Protein AF-A0AAV9U6E8-F1 (afdb_monomer)

Solvent-accessible surface area (backbone atoms only — not comparable to full-atom values): 11320 Å² total; per-residue (Å²): 62,36,38,42,48,58,89,91,74,56,57,72,58,52,42,50,48,50,17,61,62,69,71,25,53,65,44,59,42,62,71,67,46,48,41,92,88,73,45,78,61,54,59,66,57,42,39,50,55,51,49,53,57,50,51,57,34,57,77,68,73,45,64,45,31,38,37,48,84,45,63,81,59,46,72,55,79,54,66,87,74,48,71,37,33,42,32,54,52,58,52,64,82,70,50,50,60,53,50,52,50,51,52,49,38,34,67,72,66,76,41,83,60,96,43,96,89,49,80,78,46,75,69,42,48,73,38,101,45,97,66,3,62,60,56,43,49,58,54,47,50,54,51,48,49,56,50,52,53,50,49,34,73,75,50,28,36,45,93,77,75,30,34,31,41,79,38,42,56,93,46,62,58,48,51,52,50,52,46,50,52,26,56,72,60,69,46,80,79,74,94,74,80,95,75,131

Sequence (196 aa):
MDVDICEGTGKSTLSRHLSQVLKIPYIPLDEIFWSPNWSSPSNEEFQSRITHVLEEHRSKNTGWVIDGNYSRRMGGLVAGERTDCIWLDPPLLLYLPRLILRTFYRLIGTEPNCAPGCEENWRDVLSPNDKSIIWWCVTHHGYCREWGESVIVEQGRVEDGGIVRRIGGWGGELRWWVGEVERLAGEKYDAGDDSI

InterPro domains:
  IPR027417 P-loop containing nucleoside triphosphate hydrolase [G3DSA:3.40.50.300] (6-107)
  IPR027417 P-loop containing nucleoside triphosphate hydrolase [SSF52540] (8-102)
  IPR052922 Cytidylate Kinase Type 2 [PTHR37816] (7-124)

Secondary structure (DSSP, 8-state):
-EEEE-TTSSHHHHHHHHHHHHT--EEEHHHHHPBTTTBPPPHHHHHHHHHHHHHHHHHTT---EEESS-TTTTTTTTTTT-S-EEEEE--HHHHHHHHHHHHHHHHTTSS--SSTT----HHHHHSSSTT-HHHHHHHHHHHHHHHHHHHHHHH-BGGGTSSEEEEETTSHHHHHHHHHHHHHHT----------

Mean predicted aligned error: 10.79 Å

Structure (mmCIF, N/CA/C/O backbone):
data_AF-A0AAV9U6E8-F1
#
_entry.id   AF-A0AAV9U6E8-F1
#
loop_
_atom_site.group_PDB
_atom_site.id
_atom_site.type_symbol
_atom_site.label_atom_id
_atom_site.label_alt_id
_atom_site.label_comp_id
_atom_site.label_asym_id
_atom_site.label_entity_id
_atom_site.label_seq_id
_atom_site.pdbx_PDB_ins_code
_atom_site.Cartn_x
_atom_site.Cartn_y
_atom_site.Cartn_z
_atom_site.occupancy
_atom_site.B_iso_or_equiv
_atom_site.auth_seq_id
_atom_site.auth_comp_id
_atom_site.auth_asym_id
_atom_site.auth_atom_id
_atom_site.pdbx_PDB_model_num
ATOM 1 N N . MET A 1 1 ? -7.670 2.988 7.459 1.00 52.44 1 MET A N 1
ATOM 2 C CA . MET A 1 1 ? -7.022 1.753 6.982 1.00 52.44 1 MET A CA 1
ATOM 3 C C . MET A 1 1 ? -5.896 2.131 6.045 1.00 52.44 1 MET A C 1
ATOM 5 O O . MET A 1 1 ? -6.044 3.062 5.260 1.00 52.44 1 MET A O 1
ATOM 9 N N . ASP A 1 2 ? -4.780 1.436 6.173 1.00 50.62 2 ASP A N 1
ATOM 10 C CA . ASP A 1 2 ? -3.610 1.573 5.315 1.00 50.62 2 ASP A CA 1
ATOM 11 C C . ASP A 1 2 ? -3.467 0.291 4.490 1.00 50.62 2 ASP A C 1
ATOM 13 O O . ASP A 1 2 ? -3.664 -0.809 5.012 1.00 50.62 2 ASP A O 1
ATOM 17 N N . VAL A 1 3 ? -3.205 0.411 3.196 1.00 53.12 3 VAL A N 1
ATOM 18 C CA . VAL A 1 3 ? -3.116 -0.727 2.281 1.00 53.12 3 VAL A CA 1
ATOM 19 C C . VAL A 1 3 ? -1.764 -0.659 1.578 1.00 53.12 3 VAL A C 1
ATOM 21 O O . VAL A 1 3 ? -1.567 0.074 0.610 1.00 53.12 3 VAL A O 1
ATOM 24 N N . ASP A 1 4 ? -0.823 -1.457 2.077 1.00 54.44 4 ASP A N 1
ATOM 25 C CA . ASP A 1 4 ? 0.561 -1.511 1.609 1.00 54.44 4 ASP A CA 1
ATOM 26 C C . ASP A 1 4 ? 0.762 -2.788 0.788 1.00 54.44 4 ASP A C 1
ATOM 28 O O . ASP A 1 4 ? 0.611 -3.902 1.282 1.00 54.44 4 ASP A O 1
ATOM 32 N N . ILE A 1 5 ? 1.073 -2.681 -0.505 1.00 50.38 5 ILE A N 1
ATOM 33 C CA . ILE A 1 5 ? 1.124 -3.861 -1.384 1.00 50.38 5 ILE A CA 1
ATOM 34 C C . ILE A 1 5 ? 2.366 -3.794 -2.307 1.00 50.38 5 ILE A C 1
ATOM 36 O O . ILE A 1 5 ? 2.808 -2.709 -2.677 1.00 50.38 5 ILE A O 1
ATOM 40 N N . CYS A 1 6 ? 2.829 -4.932 -2.841 1.00 45.91 6 CYS A N 1
ATOM 41 C CA . CYS A 1 6 ? 3.812 -5.031 -3.944 1.00 45.91 6 CYS A CA 1
ATOM 42 C C . CYS A 1 6 ? 3.227 -4.571 -5.300 1.00 45.91 6 CYS A C 1
ATOM 44 O O . CYS A 1 6 ? 2.107 -4.962 -5.638 1.00 45.91 6 CYS A O 1
ATOM 46 N N . GLU A 1 7 ? 3.892 -3.693 -6.055 1.00 45.28 7 GLU A N 1
ATOM 47 C CA . GLU A 1 7 ? 3.392 -3.096 -7.317 1.00 45.28 7 GLU A CA 1
ATOM 48 C C . GLU A 1 7 ? 2.795 -4.122 -8.315 1.00 45.28 7 GLU A C 1
ATOM 50 O O . GLU A 1 7 ? 3.303 -5.230 -8.466 1.00 45.28 7 GLU A O 1
ATOM 55 N N . GLY A 1 8 ? 1.689 -3.769 -8.993 1.00 43.81 8 GLY A N 1
ATOM 56 C CA . GLY A 1 8 ? 1.115 -4.576 -10.091 1.00 43.81 8 GLY A CA 1
ATOM 57 C C . GLY A 1 8 ? 0.112 -5.687 -9.727 1.00 43.81 8 GLY A C 1
ATOM 58 O O . GLY A 1 8 ? -0.239 -6.491 -10.586 1.00 43.81 8 GLY A O 1
ATOM 59 N N . THR A 1 9 ? -0.386 -5.743 -8.491 1.00 55.44 9 THR A N 1
ATOM 60 C CA . THR A 1 9 ? -1.214 -6.859 -7.970 1.00 55.44 9 THR A CA 1
ATOM 61 C C . THR A 1 9 ? -2.698 -6.525 -7.741 1.00 55.44 9 THR A C 1
ATOM 63 O O . THR A 1 9 ? -3.418 -7.325 -7.153 1.00 55.44 9 THR A O 1
ATOM 66 N N . GLY A 1 10 ? -3.184 -5.371 -8.223 1.00 60.28 10 GLY A N 1
ATOM 67 C CA . GLY A 1 10 ? -4.593 -4.960 -8.074 1.00 60.28 10 GLY A CA 1
ATOM 68 C C . GLY A 1 10 ? -4.906 -4.162 -6.802 1.00 60.28 10 GLY A C 1
ATOM 69 O O . GLY A 1 10 ? -6.058 -4.108 -6.380 1.00 60.28 10 GLY A O 1
ATOM 70 N N . LYS A 1 11 ? -3.897 -3.530 -6.185 1.00 72.38 11 LYS A N 1
ATOM 71 C CA . LYS A 1 11 ? -4.074 -2.758 -4.944 1.00 72.38 11 LYS A CA 1
ATOM 72 C C . LYS A 1 11 ? -5.053 -1.592 -5.056 1.00 72.38 11 LYS A C 1
ATOM 74 O O . LYS A 1 11 ? -5.953 -1.488 -4.232 1.00 72.38 11 LYS A O 1
ATOM 79 N N . SER A 1 12 ? -4.983 -0.831 -6.143 1.00 72.69 12 SER A N 1
ATOM 80 C CA . SER A 1 12 ? -5.929 0.258 -6.399 1.00 72.69 12 SER A CA 1
ATOM 81 C C . SER A 1 12 ? -7.363 -0.233 -6.597 1.00 72.69 12 SER A C 1
ATOM 83 O O . SER A 1 12 ? -8.309 0.473 -6.253 1.00 72.69 12 SER A O 1
ATOM 85 N N . THR A 1 13 ? -7.547 -1.460 -7.096 1.00 80.12 13 THR A N 1
ATOM 86 C CA . THR A 1 13 ? -8.865 -2.103 -7.174 1.00 80.12 13 THR A CA 1
ATOM 87 C C . THR A 1 13 ? -9.394 -2.423 -5.780 1.00 80.12 13 THR A C 1
ATOM 89 O O . THR A 1 13 ? -10.515 -2.034 -5.463 1.00 80.12 13 THR A O 1
ATOM 92 N N . LEU A 1 14 ? -8.584 -3.065 -4.927 1.00 81.00 14 LEU A N 1
ATOM 93 C CA . LEU A 1 14 ? -8.981 -3.391 -3.554 1.00 81.00 14 LEU A CA 1
ATOM 94 C C . LEU A 1 14 ? -9.281 -2.131 -2.735 1.00 81.00 14 LEU A C 1
ATOM 96 O O . LEU A 1 14 ? -10.307 -2.060 -2.068 1.00 81.00 14 LEU A O 1
ATOM 100 N N . SER A 1 15 ? -8.413 -1.127 -2.802 1.00 80.94 15 SER A N 1
ATOM 101 C CA . SER A 1 15 ? -8.555 0.100 -2.021 1.00 80.94 15 SER A CA 1
ATOM 102 C C . SER A 1 15 ? -9.772 0.924 -2.444 1.00 80.94 15 SER A C 1
ATOM 104 O O . SER A 1 15 ? -10.483 1.455 -1.590 1.00 80.94 15 SER A O 1
ATOM 106 N N . ARG A 1 16 ? -10.079 0.969 -3.750 1.00 82.81 16 ARG A N 1
ATOM 107 C CA . ARG A 1 16 ? -11.314 1.583 -4.260 1.00 82.81 16 ARG A CA 1
ATOM 108 C C . ARG A 1 16 ? -12.555 0.818 -3.799 1.00 82.81 16 ARG A C 1
ATOM 110 O O . ARG A 1 16 ? -13.524 1.446 -3.386 1.00 82.81 16 ARG A O 1
ATOM 117 N N . HIS A 1 17 ? -12.507 -0.512 -3.829 1.00 84.81 17 HIS A N 1
ATOM 118 C CA . HIS A 1 17 ? -13.596 -1.361 -3.340 1.00 84.81 17 HIS A CA 1
ATOM 119 C C . HIS A 1 17 ? -13.855 -1.141 -1.844 1.00 84.81 17 HIS A C 1
ATOM 121 O O . HIS A 1 17 ? -14.975 -0.847 -1.442 1.00 84.81 17 HIS A O 1
ATOM 127 N N . LEU A 1 18 ? -12.805 -1.171 -1.018 1.00 83.38 18 LEU A N 1
ATOM 128 C CA . LEU A 1 18 ? -12.905 -0.907 0.422 1.00 83.38 18 LEU A CA 1
ATOM 129 C C . LEU A 1 18 ? -13.443 0.494 0.715 1.00 83.38 18 LEU A C 1
ATOM 131 O O . LEU A 1 18 ? -14.271 0.656 1.606 1.00 83.38 18 LEU A O 1
ATOM 135 N N . SER A 1 19 ? -13.010 1.500 -0.045 1.00 85.38 19 SER A N 1
ATOM 136 C CA . SER A 1 19 ? -13.532 2.864 0.054 1.00 85.38 19 SER A CA 1
ATOM 137 C C . SER A 1 19 ? -15.043 2.925 -0.197 1.00 85.38 19 SER A C 1
ATOM 139 O O . SER A 1 19 ? -15.751 3.612 0.540 1.00 85.38 19 SER A O 1
ATOM 141 N N . GLN A 1 20 ? -15.550 2.175 -1.179 1.00 86.44 20 GLN A N 1
ATOM 142 C CA . GLN A 1 20 ? -16.980 2.101 -1.485 1.00 86.44 20 GLN A CA 1
ATOM 143 C C . GLN A 1 20 ? -17.764 1.376 -0.386 1.00 86.44 20 GLN A C 1
ATOM 145 O O . GLN A 1 20 ? -18.730 1.934 0.133 1.00 86.44 20 GLN A O 1
ATOM 150 N N . VAL A 1 21 ? -17.306 0.187 0.015 1.00 84.75 21 VAL A N 1
ATOM 151 C CA . VAL A 1 21 ? -17.958 -0.648 1.039 1.00 84.75 21 VAL A CA 1
ATOM 152 C C . VAL A 1 21 ? -18.005 0.065 2.393 1.00 84.75 21 VAL A C 1
ATOM 154 O O . VAL A 1 21 ? -19.042 0.108 3.051 1.00 84.75 21 VAL A O 1
ATOM 157 N N . LEU A 1 22 ? -16.888 0.669 2.807 1.00 82.56 22 LEU A N 1
ATOM 158 C CA . LEU A 1 22 ? -16.767 1.359 4.095 1.00 82.56 22 LEU A CA 1
ATOM 159 C C . LEU A 1 22 ? -17.232 2.822 4.042 1.00 82.56 22 LEU A C 1
ATOM 161 O O . LEU A 1 22 ? -17.309 3.472 5.083 1.00 82.56 22 LEU A O 1
ATOM 165 N N . LYS A 1 23 ? -17.550 3.348 2.850 1.00 84.19 23 LYS A N 1
ATOM 166 C CA . LYS A 1 23 ? -17.987 4.738 2.610 1.00 84.19 23 LYS A CA 1
ATOM 167 C C . LYS A 1 23 ? -16.999 5.771 3.155 1.00 84.19 23 LYS A C 1
ATOM 169 O O . LYS A 1 23 ? -17.386 6.809 3.691 1.00 84.19 23 LYS A O 1
ATOM 174 N N . ILE A 1 24 ? -15.711 5.480 2.995 1.00 85.88 24 ILE A N 1
ATOM 175 C CA . ILE A 1 24 ? -14.597 6.336 3.411 1.00 85.88 24 ILE A CA 1
ATOM 176 C C . ILE A 1 24 ? -13.765 6.760 2.195 1.00 85.88 24 ILE A C 1
ATOM 178 O O . ILE A 1 24 ? -13.689 6.010 1.226 1.00 85.88 24 ILE A O 1
ATOM 182 N N . PRO A 1 25 ? -13.134 7.944 2.206 1.00 84.62 25 PRO A N 1
ATOM 183 C CA . PRO A 1 25 ? -12.271 8.430 1.130 1.00 84.62 25 PRO A CA 1
ATOM 184 C C . PRO A 1 25 ? -11.123 7.473 0.784 1.00 84.62 25 PRO A C 1
ATOM 186 O O . PRO A 1 25 ? -10.464 6.920 1.667 1.00 84.62 25 PRO A O 1
ATOM 189 N N . TYR A 1 26 ? -10.875 7.337 -0.518 1.00 85.06 26 TYR A N 1
ATOM 190 C CA . TYR A 1 26 ? -9.706 6.677 -1.095 1.00 85.06 26 TYR A CA 1
ATOM 191 C C . TYR A 1 26 ? -8.624 7.713 -1.409 1.00 85.06 26 TYR A C 1
ATOM 193 O O . TYR A 1 26 ? -8.897 8.695 -2.098 1.00 85.06 26 TYR A O 1
ATOM 201 N N . ILE A 1 27 ? -7.409 7.479 -0.919 1.00 84.06 27 ILE A N 1
ATOM 202 C CA . ILE A 1 27 ? -6.254 8.363 -1.070 1.00 84.06 27 ILE A CA 1
ATOM 203 C C . ILE A 1 27 ? -5.126 7.579 -1.768 1.00 84.06 27 ILE A C 1
ATOM 205 O O . ILE A 1 27 ? -4.368 6.865 -1.102 1.00 84.06 27 ILE A O 1
ATOM 209 N N . PRO A 1 28 ? -5.001 7.684 -3.102 1.00 83.38 28 PRO A N 1
ATOM 210 C CA . PRO A 1 28 ? -3.887 7.095 -3.837 1.00 83.38 28 PRO A CA 1
ATOM 211 C C . PRO A 1 28 ? -2.607 7.916 -3.623 1.00 83.38 28 PRO A C 1
ATOM 213 O O . PRO A 1 28 ? -2.515 9.071 -4.042 1.00 83.38 28 PRO A O 1
ATOM 216 N N . LEU A 1 29 ? -1.586 7.325 -2.997 1.00 82.12 29 LEU A N 1
ATOM 217 C CA . LEU A 1 29 ? -0.316 8.014 -2.738 1.00 82.12 29 LEU A CA 1
ATOM 218 C C . LEU A 1 29 ? 0.460 8.317 -4.020 1.00 82.12 29 LEU A C 1
ATOM 220 O O . LEU A 1 29 ? 1.167 9.322 -4.061 1.00 82.12 29 LEU A O 1
ATOM 224 N N . ASP A 1 30 ? 0.307 7.500 -5.064 1.00 77.94 30 ASP A N 1
ATOM 225 C CA . ASP A 1 30 ? 0.935 7.740 -6.369 1.00 77.94 30 ASP A CA 1
ATOM 226 C C . ASP A 1 30 ? 0.506 9.093 -6.963 1.00 77.94 30 ASP A C 1
ATOM 228 O O . ASP A 1 30 ? 1.342 9.851 -7.456 1.00 77.94 30 ASP A O 1
ATOM 232 N N . GLU A 1 31 ? -0.780 9.446 -6.860 1.00 78.94 31 GLU A N 1
ATOM 233 C CA . GLU A 1 31 ? -1.311 10.720 -7.374 1.00 78.94 31 GLU A CA 1
ATOM 234 C C . GLU A 1 31 ? -0.808 11.928 -6.570 1.00 78.94 31 GLU A C 1
ATOM 236 O O . GLU A 1 31 ? -0.674 13.026 -7.105 1.00 78.94 31 GLU A O 1
ATOM 241 N N . ILE A 1 32 ? -0.493 11.728 -5.288 1.00 78.12 32 ILE A N 1
ATOM 242 C CA . ILE A 1 32 ? 0.061 12.770 -4.412 1.00 78.12 32 ILE A CA 1
ATOM 243 C C . ILE A 1 32 ? 1.570 12.926 -4.637 1.00 78.12 32 ILE A C 1
ATOM 245 O O . ILE A 1 32 ? 2.116 14.038 -4.559 1.00 78.12 32 ILE A O 1
ATOM 249 N N . PHE A 1 33 ? 2.249 11.806 -4.895 1.00 76.88 33 PHE A N 1
ATOM 250 C CA . PHE A 1 33 ? 3.689 11.749 -5.079 1.00 76.88 33 PHE A CA 1
ATOM 251 C C . PHE A 1 33 ? 4.097 12.405 -6.395 1.00 76.88 33 PHE A C 1
ATOM 253 O O . PHE A 1 33 ? 4.982 13.256 -6.406 1.00 76.88 33 PHE A O 1
ATOM 260 N N . TRP A 1 34 ? 3.458 12.064 -7.510 1.00 75.06 34 TRP A N 1
ATOM 261 C CA . TRP A 1 34 ? 3.884 12.580 -8.807 1.00 75.06 34 TRP A CA 1
ATOM 262 C C . TRP A 1 34 ? 3.349 13.989 -9.064 1.00 75.06 34 TRP A C 1
ATOM 264 O O . TRP A 1 34 ? 2.150 14.241 -9.076 1.00 75.06 34 TRP A O 1
ATOM 274 N N . SER A 1 35 ? 4.259 14.933 -9.312 1.00 68.56 35 SER A N 1
ATOM 275 C CA . SER A 1 35 ? 3.881 16.266 -9.799 1.00 68.56 35 SER A CA 1
ATOM 276 C C . SER A 1 35 ? 3.751 16.261 -11.332 1.00 68.56 35 SER A C 1
ATOM 278 O O . SER A 1 35 ? 4.298 15.362 -11.986 1.00 68.56 35 SER A O 1
ATOM 280 N N . PRO A 1 36 ? 3.076 17.259 -11.941 1.00 61.22 36 PRO A N 1
ATOM 281 C CA . PRO A 1 36 ? 3.057 17.415 -13.394 1.00 61.22 36 PRO A CA 1
ATOM 282 C C . PRO A 1 36 ? 4.487 17.365 -13.954 1.00 61.22 36 PRO A C 1
ATOM 284 O O . PRO A 1 36 ? 5.372 18.031 -13.424 1.00 61.22 36 PRO A O 1
ATOM 287 N N . ASN A 1 37 ? 4.705 16.573 -15.010 1.00 58.59 37 ASN A N 1
ATOM 288 C CA . ASN A 1 37 ? 6.016 16.231 -15.595 1.00 58.59 37 ASN A CA 1
ATOM 289 C C . ASN A 1 37 ? 6.837 15.150 -14.868 1.00 58.59 37 ASN A C 1
ATOM 291 O O . ASN A 1 37 ? 8.039 15.060 -15.106 1.00 58.59 37 ASN A O 1
ATOM 295 N N . TRP A 1 38 ? 6.222 14.314 -14.024 1.00 64.00 38 TRP A N 1
ATOM 296 C CA . TRP A 1 38 ? 6.910 13.189 -13.366 1.00 64.00 38 TRP A CA 1
ATOM 297 C C . TRP A 1 38 ? 8.108 13.619 -12.501 1.00 64.00 38 TRP A C 1
ATOM 299 O O . TRP A 1 38 ? 9.058 12.862 -12.307 1.00 64.00 38 TRP A O 1
ATOM 309 N N . SER A 1 39 ? 8.085 14.839 -11.956 1.00 68.19 39 SER A N 1
ATOM 310 C CA . SER A 1 39 ? 9.121 15.269 -11.019 1.00 68.19 39 SER A CA 1
ATOM 311 C C . SER A 1 39 ? 8.847 14.676 -9.639 1.00 68.19 39 SER A C 1
ATOM 313 O O . SER A 1 39 ? 7.773 14.898 -9.069 1.00 68.19 39 SER A O 1
ATOM 315 N N . SER A 1 40 ? 9.823 13.946 -9.098 1.00 72.62 40 SER A N 1
ATOM 316 C CA . SER A 1 40 ? 9.772 13.441 -7.726 1.00 72.62 40 SER A CA 1
ATOM 317 C C . SER A 1 40 ? 9.910 14.604 -6.732 1.00 72.62 40 SER A C 1
ATOM 319 O O . SER A 1 40 ? 10.925 15.303 -6.787 1.00 72.62 40 SER A O 1
ATOM 321 N N . PRO A 1 41 ? 8.930 14.828 -5.840 1.00 77.81 41 PRO A N 1
ATOM 322 C CA . PRO A 1 41 ? 9.009 15.857 -4.812 1.00 77.81 41 PRO A CA 1
ATOM 323 C C . PRO A 1 41 ? 10.046 15.479 -3.752 1.00 77.81 41 PRO A C 1
ATOM 325 O O . PRO A 1 41 ? 10.432 14.309 -3.612 1.00 77.81 41 PRO A O 1
ATOM 328 N N . SER A 1 42 ? 10.483 16.465 -2.971 1.00 82.75 42 SER A N 1
ATOM 329 C CA . SER A 1 42 ? 11.260 16.182 -1.765 1.00 82.75 42 SER A CA 1
ATOM 330 C C . SER A 1 42 ? 10.411 15.383 -0.762 1.00 82.75 42 SER A C 1
ATOM 332 O O . SER A 1 42 ? 9.177 15.388 -0.809 1.00 82.75 42 SER A O 1
ATOM 334 N N . ASN A 1 43 ? 11.059 14.679 0.173 1.00 79.50 43 ASN A N 1
ATOM 335 C CA . ASN A 1 43 ? 10.320 13.955 1.214 1.00 79.50 43 ASN A CA 1
ATOM 336 C C . ASN A 1 43 ? 9.466 14.912 2.067 1.00 79.50 43 ASN A C 1
ATOM 338 O O . ASN A 1 43 ? 8.355 14.556 2.441 1.00 79.50 43 ASN A O 1
ATOM 342 N N . GLU A 1 44 ? 9.957 16.125 2.324 1.00 82.25 44 GLU A N 1
ATOM 343 C CA . GLU A 1 44 ? 9.258 17.164 3.091 1.00 82.25 44 GLU A CA 1
ATOM 344 C C . GLU A 1 44 ? 8.015 17.672 2.348 1.00 82.25 44 GLU A C 1
ATOM 346 O O . GLU A 1 44 ? 6.940 17.788 2.934 1.00 82.25 44 GLU A O 1
ATOM 351 N N . GLU A 1 45 ? 8.131 17.911 1.039 1.00 83.31 45 GLU A N 1
ATOM 352 C CA . GLU A 1 45 ? 7.002 18.308 0.194 1.00 83.31 45 GLU A CA 1
ATOM 353 C C . GLU A 1 45 ? 5.934 17.216 0.147 1.00 83.31 45 GLU A C 1
ATOM 355 O O . GLU A 1 45 ? 4.745 17.498 0.291 1.00 83.31 45 GLU A O 1
ATOM 360 N N . PHE A 1 46 ? 6.350 15.960 -0.021 1.00 82.62 46 PHE A N 1
ATOM 361 C CA . PHE A 1 46 ? 5.435 14.825 -0.029 1.00 82.62 46 PHE A CA 1
ATOM 362 C C . PHE A 1 46 ? 4.708 14.673 1.314 1.00 82.62 46 PHE A C 1
ATOM 364 O O . PHE A 1 46 ? 3.483 14.562 1.346 1.00 82.62 46 PHE A O 1
ATOM 371 N N . GLN A 1 47 ? 5.440 14.754 2.427 1.00 83.50 47 GLN A N 1
ATOM 372 C CA . GLN A 1 47 ? 4.870 14.710 3.776 1.00 83.50 47 GLN A CA 1
ATOM 373 C C . GLN A 1 47 ? 3.890 15.858 4.029 1.00 83.50 47 GLN A C 1
ATOM 375 O O . GLN A 1 47 ? 2.819 15.639 4.597 1.00 83.50 47 GLN A O 1
ATOM 380 N N . SER A 1 48 ? 4.212 17.068 3.569 1.00 85.00 48 SER A N 1
ATOM 381 C CA . SER A 1 48 ? 3.327 18.228 3.684 1.00 85.00 48 SER A CA 1
ATOM 382 C C . SER A 1 48 ? 2.026 18.035 2.898 1.00 85.00 48 SER A C 1
ATOM 384 O O . SER A 1 48 ? 0.945 18.250 3.449 1.00 85.00 48 SER A O 1
ATOM 386 N N . ARG A 1 49 ? 2.103 17.548 1.649 1.00 85.94 49 ARG A N 1
ATOM 387 C CA . ARG A 1 49 ? 0.917 17.255 0.823 1.00 85.94 49 ARG A CA 1
ATOM 388 C C . ARG A 1 49 ? 0.002 16.224 1.481 1.00 85.94 49 ARG A C 1
ATOM 390 O O . ARG A 1 49 ? -1.203 16.442 1.547 1.00 85.94 49 ARG A O 1
ATOM 397 N N . ILE A 1 50 ? 0.568 15.134 1.999 1.00 83.75 50 ILE A N 1
ATOM 398 C CA . ILE A 1 50 ? -0.201 14.096 2.700 1.00 83.75 50 ILE A CA 1
ATOM 399 C C . ILE A 1 50 ? -0.842 14.659 3.960 1.00 83.75 50 ILE A C 1
ATOM 401 O O . ILE A 1 50 ? -2.022 14.430 4.193 1.00 83.75 50 ILE A O 1
ATOM 405 N N . THR A 1 51 ? -0.088 15.423 4.753 1.00 84.62 51 THR A N 1
ATOM 406 C CA . THR A 1 51 ? -0.597 16.023 5.992 1.00 84.62 51 THR A CA 1
ATOM 407 C C . THR A 1 51 ? -1.826 16.880 5.712 1.00 84.62 51 THR A C 1
ATOM 409 O O . THR A 1 51 ? -2.832 16.725 6.393 1.00 84.62 51 THR A O 1
ATOM 412 N N . HIS A 1 52 ? -1.789 17.698 4.658 1.00 85.38 52 HIS A N 1
ATOM 413 C CA . HIS A 1 52 ? -2.922 18.534 4.270 1.00 85.38 52 HIS A CA 1
ATOM 414 C C . HIS A 1 52 ? -4.174 17.714 3.915 1.00 85.38 52 HIS A C 1
ATOM 416 O O . HIS A 1 52 ? -5.267 18.006 4.398 1.00 85.38 52 HIS A O 1
ATOM 422 N N . VAL A 1 53 ? -4.006 16.649 3.124 1.00 84.06 53 VAL A N 1
ATOM 423 C CA . VAL A 1 53 ? -5.106 15.741 2.756 1.00 84.06 53 VAL A CA 1
ATOM 424 C C . VAL A 1 53 ? -5.671 15.039 3.997 1.00 84.06 53 VAL A C 1
ATOM 426 O O . VAL A 1 53 ? -6.887 14.971 4.181 1.00 84.06 53 VAL A O 1
ATOM 429 N N . LEU A 1 54 ? -4.805 14.552 4.889 1.00 82.19 54 LEU A N 1
ATOM 430 C CA . LEU A 1 54 ? -5.225 13.893 6.127 1.00 82.19 54 LEU A CA 1
ATOM 431 C C . LEU A 1 54 ? -5.962 14.848 7.067 1.00 82.19 54 LEU A C 1
ATOM 433 O O . LEU A 1 54 ? -6.983 14.471 7.634 1.00 82.19 54 LEU A O 1
ATOM 437 N N . GLU A 1 55 ? -5.485 16.081 7.228 1.00 83.00 55 GLU A N 1
ATOM 438 C CA . GLU A 1 55 ? -6.139 17.103 8.052 1.00 83.00 55 GLU A CA 1
ATOM 439 C C . GLU A 1 55 ? -7.550 17.429 7.555 1.00 83.00 55 GLU A C 1
ATOM 441 O O . GLU A 1 55 ? -8.480 17.527 8.361 1.00 83.00 55 GLU A O 1
ATOM 446 N N . GLU A 1 56 ? -7.741 17.520 6.237 1.00 81.38 56 GLU A N 1
ATOM 447 C CA . GLU A 1 56 ? -9.063 17.731 5.652 1.00 81.38 56 GLU A CA 1
ATOM 448 C C . GLU A 1 56 ? -10.029 16.598 6.035 1.00 81.38 56 GLU A C 1
ATOM 450 O O . GLU A 1 56 ? -11.164 16.854 6.449 1.00 81.38 56 GLU A O 1
ATOM 455 N N . HIS A 1 57 ? -9.579 15.344 5.970 1.00 78.06 57 HIS A N 1
ATOM 456 C CA . HIS A 1 57 ? -10.404 14.185 6.315 1.00 78.06 57 HIS A CA 1
ATOM 457 C C . HIS A 1 57 ? -10.620 14.018 7.825 1.00 78.06 57 HIS A C 1
ATOM 459 O O . HIS A 1 57 ? -11.741 13.709 8.242 1.00 78.06 57 HIS A O 1
ATOM 465 N N . ARG A 1 58 ? -9.610 14.321 8.653 1.00 76.19 58 ARG A N 1
ATOM 466 C CA . ARG A 1 58 ? -9.744 14.386 10.120 1.00 76.19 58 ARG A CA 1
ATOM 467 C C . ARG A 1 58 ? -10.820 15.382 10.530 1.00 76.19 58 ARG A C 1
ATOM 469 O O . ARG A 1 58 ? -11.660 15.063 11.365 1.00 76.19 58 ARG A O 1
ATOM 476 N N . SER A 1 59 ? -10.841 16.565 9.909 1.00 70.50 59 SER A N 1
ATOM 477 C CA . SER A 1 59 ? -11.827 17.609 10.223 1.00 70.50 59 SER A CA 1
ATOM 478 C C . SER A 1 59 ? -13.274 17.176 9.952 1.00 70.50 59 SER A C 1
ATOM 480 O O . SER A 1 59 ? -14.197 17.617 10.635 1.00 70.50 59 SER A O 1
ATOM 482 N N . LYS A 1 60 ? -13.470 16.264 8.993 1.00 70.94 60 LYS A N 1
ATOM 483 C CA . LYS A 1 60 ? -14.773 15.700 8.620 1.00 70.94 60 LYS A CA 1
ATOM 484 C C . LYS A 1 60 ? -15.150 14.469 9.457 1.00 70.94 60 LYS A C 1
ATOM 486 O O . LYS A 1 60 ? -16.248 13.946 9.286 1.00 70.94 60 LYS A O 1
ATOM 491 N N . ASN A 1 61 ? -14.263 14.013 10.350 1.00 68.25 61 ASN A N 1
ATOM 492 C CA . ASN A 1 61 ? -14.376 12.769 11.120 1.00 68.25 61 ASN A CA 1
ATOM 493 C C . ASN A 1 61 ? -14.718 11.548 10.242 1.00 68.25 61 ASN A C 1
ATOM 495 O O . ASN A 1 61 ? -15.425 10.628 10.654 1.00 68.25 61 ASN A O 1
ATOM 499 N N . THR A 1 62 ? -14.240 11.571 8.998 1.00 68.75 62 THR A N 1
ATOM 500 C CA . THR A 1 62 ? -14.357 10.469 8.046 1.00 68.75 62 THR A CA 1
ATOM 501 C C . THR A 1 62 ? -13.066 9.665 8.111 1.00 68.75 62 THR A C 1
ATOM 503 O O . THR A 1 62 ? -11.993 10.261 8.026 1.00 68.75 62 THR A O 1
ATOM 506 N N . GLY A 1 63 ? -13.142 8.336 8.250 1.00 77.75 63 GLY A N 1
ATOM 507 C CA . GLY A 1 63 ? -11.962 7.470 8.106 1.00 77.75 63 GLY A CA 1
ATOM 508 C C . GLY A 1 63 ? -11.336 7.588 6.709 1.00 77.75 63 GLY A C 1
ATOM 509 O O . GLY A 1 63 ? -11.826 8.340 5.878 1.00 77.75 63 GLY A O 1
ATOM 510 N N . TRP A 1 64 ? -10.272 6.847 6.411 1.00 83.00 64 TRP A N 1
ATOM 511 C CA . TRP A 1 64 ? -9.622 6.877 5.090 1.00 83.00 64 TRP A CA 1
ATOM 512 C C . TRP A 1 64 ? -9.040 5.518 4.706 1.00 83.00 64 TRP A C 1
ATOM 514 O O . TRP A 1 64 ? -8.696 4.717 5.580 1.00 83.00 64 TRP A O 1
ATOM 524 N N . VAL A 1 65 ? -8.912 5.278 3.401 1.00 83.88 65 VAL A N 1
ATOM 525 C CA . VAL A 1 65 ? -8.100 4.205 2.813 1.00 83.88 65 VAL A CA 1
ATOM 526 C C . VAL A 1 65 ? -6.937 4.850 2.081 1.00 83.88 65 VAL A C 1
ATOM 528 O O . VAL A 1 65 ? -7.154 5.578 1.115 1.00 83.88 65 VAL A O 1
ATOM 531 N N . ILE A 1 66 ? -5.717 4.580 2.532 1.00 83.06 66 ILE A N 1
ATOM 532 C CA . ILE A 1 66 ? -4.492 5.017 1.857 1.00 83.06 66 ILE A CA 1
ATOM 533 C C . ILE A 1 66 ? -3.904 3.830 1.107 1.00 83.06 66 ILE A C 1
ATOM 535 O O . ILE A 1 66 ? -3.912 2.713 1.617 1.00 83.06 66 ILE A O 1
ATOM 539 N N . ASP A 1 67 ? -3.430 4.081 -0.108 1.00 83.31 67 ASP A N 1
ATOM 540 C CA . ASP A 1 67 ? -2.844 3.067 -0.980 1.00 83.31 67 ASP A CA 1
ATOM 541 C C . ASP A 1 67 ? -1.530 3.564 -1.571 1.00 83.31 67 ASP A C 1
ATOM 543 O O . ASP A 1 67 ? -1.499 4.586 -2.262 1.00 83.31 67 ASP A O 1
ATOM 547 N N . GLY A 1 68 ? -0.448 2.832 -1.316 1.00 74.31 68 GLY A N 1
ATOM 548 C CA . GLY A 1 68 ? 0.828 3.026 -1.994 1.00 74.31 68 GLY A CA 1
ATOM 549 C C . GLY A 1 68 ? 2.035 2.651 -1.144 1.00 74.31 68 GLY A C 1
ATOM 550 O O . GLY A 1 68 ? 2.021 2.757 0.072 1.00 74.31 68 GLY A O 1
ATOM 551 N N . ASN A 1 69 ? 3.131 2.270 -1.798 1.00 71.31 69 ASN A N 1
ATOM 552 C CA . ASN A 1 69 ? 4.339 1.765 -1.137 1.00 71.31 69 ASN A CA 1
ATOM 553 C C . ASN A 1 69 ? 5.292 2.897 -0.690 1.00 71.31 69 ASN A C 1
ATOM 555 O O . ASN A 1 69 ? 6.495 2.880 -0.960 1.00 71.31 69 ASN A O 1
ATOM 559 N N . TYR A 1 70 ? 4.745 3.927 -0.040 1.00 68.12 70 TYR A N 1
ATOM 560 C CA . TYR A 1 70 ? 5.500 5.111 0.391 1.00 68.12 70 TYR A CA 1
ATOM 561 C C . TYR A 1 70 ? 5.604 5.249 1.910 1.00 68.12 70 TYR A C 1
ATOM 563 O O . TYR A 1 70 ? 6.067 6.279 2.398 1.00 68.12 70 TYR A O 1
ATOM 571 N N . SER A 1 71 ? 5.254 4.208 2.662 1.00 66.31 71 SER A N 1
ATOM 572 C CA . SER A 1 71 ? 5.330 4.127 4.129 1.00 66.31 71 SER A CA 1
ATOM 573 C C . SER A 1 71 ? 6.632 4.690 4.724 1.00 66.31 71 SER A C 1
ATOM 575 O O . SER A 1 71 ? 6.592 5.527 5.628 1.00 66.31 71 SER A O 1
ATOM 577 N N . ARG A 1 72 ? 7.799 4.346 4.156 1.00 66.94 72 ARG A N 1
ATOM 578 C CA . ARG A 1 72 ? 9.105 4.905 4.571 1.00 66.94 72 ARG A CA 1
ATOM 579 C C . ARG A 1 72 ? 9.233 6.412 4.333 1.00 66.94 72 ARG A C 1
ATOM 581 O O . ARG A 1 72 ? 9.857 7.101 5.133 1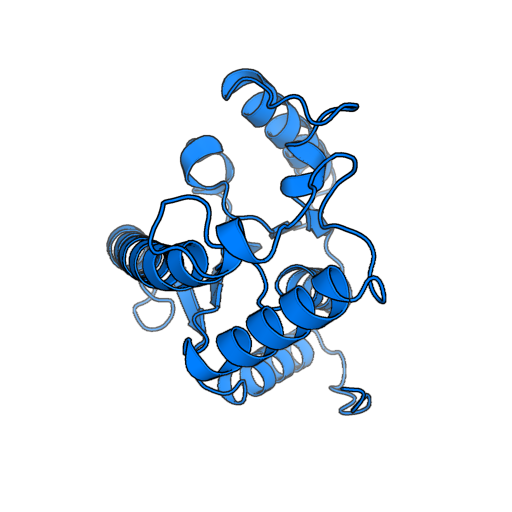.00 66.94 72 ARG A O 1
ATOM 588 N N . ARG A 1 73 ? 8.669 6.934 3.239 1.00 67.50 73 ARG A N 1
ATOM 589 C CA . ARG A 1 73 ? 8.705 8.372 2.911 1.00 67.50 73 ARG A CA 1
ATOM 590 C C . ARG A 1 73 ? 7.663 9.171 3.684 1.00 67.50 73 ARG A C 1
ATOM 592 O O . ARG A 1 73 ? 7.902 10.341 3.963 1.00 67.50 73 ARG A O 1
ATOM 599 N N . MET A 1 74 ? 6.561 8.538 4.080 1.00 66.31 74 MET A N 1
ATOM 600 C CA . MET A 1 74 ? 5.550 9.138 4.951 1.00 66.31 74 MET A CA 1
ATOM 601 C C . MET A 1 74 ? 6.068 9.400 6.369 1.00 66.31 74 MET A C 1
ATOM 603 O O . MET A 1 74 ? 5.413 10.117 7.112 1.00 66.31 74 MET A O 1
ATOM 607 N N . GLY A 1 75 ? 7.217 8.844 6.773 1.00 62.25 75 GLY A N 1
ATOM 608 C CA . GLY A 1 75 ? 7.858 9.189 8.048 1.00 62.25 75 GLY A CA 1
ATOM 609 C C . GLY A 1 75 ? 6.999 8.900 9.285 1.00 62.25 75 GLY A C 1
ATOM 610 O O . GLY A 1 75 ? 7.144 9.575 10.297 1.00 62.25 75 GLY A O 1
ATOM 611 N N . GLY A 1 76 ? 6.077 7.937 9.202 1.00 68.50 76 GLY A N 1
ATOM 612 C CA . GLY A 1 76 ? 5.188 7.578 10.309 1.00 68.50 76 GLY A CA 1
ATOM 613 C C . GLY A 1 76 ? 3.979 8.500 10.516 1.00 68.50 76 GLY A C 1
ATOM 614 O O . GLY A 1 76 ? 3.257 8.299 11.487 1.00 68.50 76 GLY A O 1
ATOM 615 N N . LEU A 1 77 ? 3.700 9.446 9.606 1.00 69.69 77 LEU A N 1
ATOM 616 C CA . LEU A 1 77 ? 2.559 10.381 9.695 1.00 69.69 77 LEU A CA 1
ATOM 617 C C . LEU A 1 77 ? 1.203 9.708 9.972 1.00 69.69 77 LEU A C 1
ATOM 619 O O . LEU A 1 77 ? 0.345 10.288 10.630 1.00 69.69 77 LEU A O 1
ATOM 623 N N . VAL A 1 78 ? 1.018 8.486 9.472 1.00 70.06 78 VAL A N 1
ATOM 624 C CA . VAL A 1 78 ? -0.215 7.692 9.605 1.00 70.06 78 VAL A CA 1
ATOM 625 C C . VAL A 1 78 ? -0.090 6.541 10.604 1.00 70.06 78 VAL A C 1
ATOM 627 O O . VAL A 1 78 ? -1.077 5.873 10.905 1.00 70.06 78 VAL A O 1
ATOM 630 N N . ALA A 1 79 ? 1.108 6.306 11.149 1.00 67.31 79 ALA A N 1
ATOM 631 C CA . ALA A 1 79 ? 1.402 5.114 11.937 1.00 67.31 79 ALA A CA 1
ATOM 632 C C . ALA A 1 79 ? 0.606 5.044 13.248 1.00 67.31 79 ALA A C 1
ATOM 634 O O . ALA A 1 79 ? 0.260 3.944 13.671 1.00 67.31 79 ALA A O 1
ATOM 635 N N . GLY A 1 80 ? 0.307 6.195 13.860 1.00 66.00 80 GLY A N 1
ATOM 636 C CA . GLY A 1 80 ? -0.443 6.283 15.119 1.00 66.00 80 GLY A CA 1
ATOM 637 C C . GLY A 1 80 ? -1.968 6.310 14.972 1.00 66.00 80 GLY A C 1
ATOM 638 O O . GLY A 1 80 ? -2.666 6.124 15.962 1.00 66.00 80 GLY A O 1
ATOM 639 N N . GLU A 1 81 ? -2.493 6.540 13.766 1.00 69.81 81 GLU A N 1
ATOM 640 C CA . GLU A 1 81 ? -3.939 6.708 13.526 1.00 69.81 81 GLU A CA 1
ATOM 641 C C . GLU A 1 81 ? -4.551 5.579 12.698 1.00 69.81 81 GLU A C 1
ATOM 643 O O . GLU A 1 81 ? -5.773 5.436 12.635 1.00 69.81 81 GLU A O 1
ATOM 648 N N . ARG A 1 82 ? -3.723 4.761 12.048 1.00 74.75 82 ARG A N 1
ATOM 649 C CA . ARG A 1 82 ? -4.217 3.603 11.308 1.00 74.75 82 ARG A CA 1
ATOM 650 C C . ARG A 1 82 ? -4.731 2.528 12.264 1.00 74.75 82 ARG A C 1
ATOM 652 O O . ARG A 1 82 ? -4.080 2.159 13.236 1.00 74.75 82 ARG A O 1
ATOM 659 N N . THR A 1 83 ? -5.899 2.002 11.930 1.00 77.12 83 THR A N 1
ATOM 660 C CA . THR A 1 83 ? -6.520 0.879 12.640 1.00 77.12 83 THR A CA 1
ATOM 661 C C . THR A 1 83 ? -6.023 -0.462 12.109 1.00 77.12 83 THR A C 1
ATOM 663 O O . THR A 1 83 ? -5.725 -1.360 12.885 1.00 77.12 83 THR A O 1
ATOM 666 N N . ASP A 1 84 ? -5.866 -0.563 10.788 1.00 80.56 84 ASP A N 1
ATOM 667 C CA . ASP A 1 84 ? -5.475 -1.788 10.094 1.00 80.56 84 ASP A CA 1
ATOM 668 C C . ASP A 1 84 ? -4.502 -1.458 8.963 1.00 80.56 84 ASP A C 1
ATOM 670 O O . ASP A 1 84 ? -4.664 -0.436 8.282 1.00 80.56 84 ASP A O 1
ATOM 674 N N . CYS A 1 85 ? -3.531 -2.346 8.758 1.00 82.81 85 CYS A N 1
ATOM 675 C CA . CYS A 1 85 ? -2.596 -2.366 7.642 1.00 82.81 85 CYS A CA 1
ATOM 676 C C . CYS A 1 85 ? -2.791 -3.670 6.856 1.00 82.81 85 CYS A C 1
ATOM 678 O O . CYS A 1 85 ? -2.574 -4.757 7.393 1.00 82.81 85 CYS A O 1
ATOM 680 N N . ILE A 1 86 ? -3.221 -3.585 5.598 1.00 83.81 86 ILE A N 1
ATOM 681 C CA . ILE A 1 86 ? -3.461 -4.760 4.753 1.00 83.81 86 ILE A CA 1
ATOM 682 C C . ILE A 1 86 ? -2.285 -4.954 3.805 1.00 83.81 86 ILE A C 1
ATOM 684 O O . ILE A 1 86 ? -2.054 -4.124 2.926 1.00 83.81 86 ILE A O 1
ATOM 688 N N . TRP A 1 87 ? -1.587 -6.079 3.949 1.00 82.81 87 TRP A N 1
ATOM 689 C CA . TRP A 1 87 ? -0.481 -6.468 3.084 1.00 82.81 87 TRP A CA 1
ATOM 690 C C . TRP A 1 87 ? -0.877 -7.612 2.151 1.00 82.81 87 TRP A C 1
ATOM 692 O O . TRP A 1 87 ? -1.041 -8.746 2.598 1.00 82.81 87 TRP A O 1
ATOM 702 N N . LEU A 1 88 ? -1.002 -7.346 0.844 1.00 80.56 88 LEU A N 1
ATOM 703 C CA . LEU A 1 88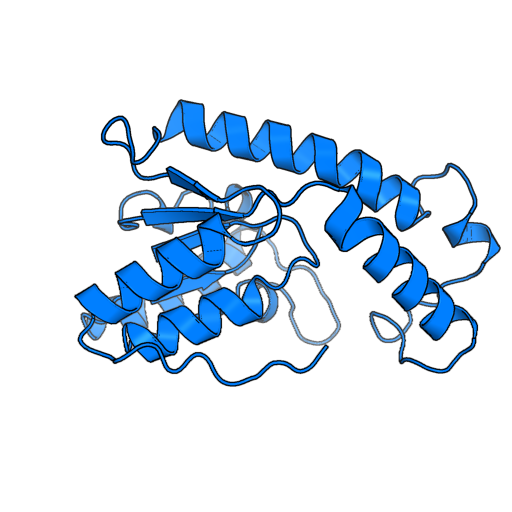 ? -1.185 -8.420 -0.142 1.00 80.56 88 LEU A CA 1
ATOM 704 C C . LEU A 1 88 ? 0.167 -8.980 -0.599 1.00 80.56 88 LEU A C 1
ATOM 706 O O . LEU A 1 88 ? 0.992 -8.270 -1.185 1.00 80.56 88 LEU A O 1
ATOM 710 N N . ASP A 1 89 ? 0.337 -10.283 -0.398 1.00 82.25 89 ASP A N 1
ATOM 711 C CA . ASP A 1 89 ? 1.519 -11.060 -0.774 1.00 82.25 89 ASP A CA 1
ATOM 712 C C . ASP A 1 89 ? 1.124 -12.278 -1.636 1.00 82.25 89 ASP A C 1
ATOM 714 O O . ASP A 1 89 ? 1.221 -13.433 -1.198 1.00 82.25 89 ASP A O 1
ATOM 718 N N . PRO A 1 90 ? 0.607 -12.059 -2.864 1.00 81.19 90 PRO A N 1
ATOM 719 C CA . PRO A 1 90 ? 0.329 -13.160 -3.773 1.00 81.19 90 PRO A CA 1
ATOM 720 C C . PRO A 1 90 ? 1.644 -13.828 -4.219 1.00 81.19 90 PRO A C 1
ATOM 722 O O . PRO A 1 90 ? 2.653 -13.145 -4.420 1.00 81.19 90 PRO A O 1
ATOM 725 N N . PRO A 1 91 ? 1.662 -15.155 -4.442 1.00 81.44 91 PRO A N 1
ATOM 726 C CA . PRO A 1 91 ? 2.839 -15.841 -4.956 1.00 81.44 91 PRO A CA 1
ATOM 727 C C . PRO A 1 91 ? 3.264 -15.262 -6.308 1.00 81.44 91 PRO A C 1
ATOM 729 O O . PRO A 1 91 ? 2.428 -15.020 -7.179 1.00 81.44 91 PRO A O 1
ATOM 732 N N . LEU A 1 92 ? 4.578 -15.126 -6.510 1.00 79.06 92 LEU A N 1
ATOM 733 C CA . LEU A 1 92 ? 5.185 -14.618 -7.747 1.00 79.06 92 LEU A CA 1
ATOM 734 C C . LEU A 1 92 ? 4.589 -15.250 -9.016 1.00 79.06 92 LEU A C 1
ATOM 736 O O . LEU A 1 92 ? 4.325 -14.561 -9.996 1.00 79.06 92 LEU A O 1
ATOM 740 N N . LEU A 1 93 ? 4.303 -16.553 -8.973 1.00 80.38 93 LEU A N 1
ATOM 741 C CA . LEU A 1 93 ? 3.732 -17.321 -10.085 1.00 80.38 93 LEU A CA 1
ATOM 742 C C . LEU A 1 93 ? 2.363 -16.818 -10.572 1.00 80.38 93 LEU A C 1
ATOM 744 O O . LEU A 1 93 ? 1.983 -17.125 -11.697 1.00 80.38 93 LEU A O 1
ATOM 748 N N . LEU A 1 94 ? 1.620 -16.059 -9.763 1.00 78.81 94 LEU A N 1
ATOM 749 C CA . LEU A 1 94 ? 0.316 -15.519 -10.153 1.00 78.81 94 LEU A CA 1
ATOM 750 C C . LEU A 1 94 ? 0.412 -14.274 -11.022 1.00 78.81 94 LEU A C 1
ATOM 752 O O . LEU A 1 94 ? -0.372 -14.112 -11.957 1.00 78.81 94 LEU A O 1
ATOM 756 N N . TYR A 1 95 ? 1.330 -13.372 -10.689 1.00 77.00 95 TYR A N 1
ATOM 757 C CA . TYR A 1 95 ? 1.410 -12.072 -11.347 1.00 77.00 95 TYR A CA 1
ATOM 758 C C . TYR A 1 95 ? 2.584 -11.980 -12.324 1.00 77.00 95 TYR A C 1
ATOM 760 O O . TYR A 1 95 ? 2.509 -11.201 -13.270 1.00 77.00 95 TYR A O 1
ATOM 768 N N . LEU A 1 96 ? 3.612 -12.826 -12.188 1.00 80.06 96 LEU A N 1
ATOM 769 C CA . LEU A 1 96 ? 4.734 -12.879 -13.125 1.00 80.06 96 LEU A CA 1
ATOM 770 C C . LEU A 1 96 ? 4.295 -13.205 -14.567 1.00 80.06 96 LEU A C 1
ATOM 772 O O . LEU A 1 96 ? 4.701 -12.470 -15.465 1.00 80.06 96 LEU A O 1
ATOM 776 N N . PRO A 1 97 ? 3.433 -14.209 -14.844 1.00 79.69 97 PRO A N 1
ATOM 777 C CA . PRO A 1 97 ? 2.965 -14.460 -16.210 1.00 79.69 97 PRO A CA 1
ATOM 778 C C . PRO A 1 97 ? 2.161 -13.290 -16.778 1.00 79.69 97 PRO A C 1
ATOM 780 O O . PRO A 1 97 ? 2.302 -12.965 -17.951 1.00 79.69 97 PRO A O 1
ATOM 783 N N . ARG A 1 98 ? 1.352 -12.623 -15.944 1.00 79.44 98 ARG A N 1
ATOM 784 C CA . ARG A 1 98 ? 0.575 -11.442 -16.351 1.00 79.44 98 ARG A CA 1
ATOM 785 C C . ARG A 1 98 ? 1.493 -10.285 -16.720 1.00 79.44 98 ARG A C 1
ATOM 787 O O . ARG A 1 98 ? 1.273 -9.641 -17.737 1.00 79.44 98 ARG A O 1
ATOM 794 N N . LEU A 1 99 ? 2.538 -10.062 -15.925 1.00 76.25 99 LEU A N 1
ATOM 795 C CA . LEU A 1 99 ? 3.555 -9.051 -16.189 1.00 76.25 99 LEU A CA 1
ATOM 796 C C . LEU A 1 99 ? 4.316 -9.359 -17.485 1.00 76.25 99 LEU A C 1
ATOM 798 O O . LEU A 1 99 ? 4.424 -8.484 -18.332 1.00 76.25 99 LEU A O 1
ATOM 802 N N . ILE A 1 100 ? 4.750 -10.608 -17.690 1.00 78.38 100 ILE A N 1
ATOM 803 C CA . ILE A 1 100 ? 5.424 -11.036 -18.926 1.00 78.38 100 ILE A CA 1
ATOM 804 C C . ILE A 1 100 ? 4.519 -10.841 -20.146 1.00 78.38 100 ILE A C 1
ATOM 806 O O . ILE A 1 100 ? 4.967 -10.291 -21.148 1.00 78.38 100 ILE A O 1
ATOM 810 N N . LEU A 1 101 ? 3.252 -11.262 -20.068 1.00 78.00 101 LEU A N 1
ATOM 811 C CA . LEU A 1 101 ? 2.285 -11.082 -21.153 1.00 78.00 101 LEU A CA 1
ATOM 812 C C . LEU A 1 101 ? 2.057 -9.600 -21.446 1.00 78.00 101 LEU A C 1
ATOM 814 O O . LEU A 1 101 ? 2.083 -9.201 -22.603 1.00 78.00 101 LEU A O 1
ATOM 818 N N . ARG A 1 102 ? 1.893 -8.772 -20.412 1.00 75.19 102 ARG A N 1
ATOM 819 C CA . ARG A 1 102 ? 1.712 -7.326 -20.553 1.00 75.19 102 ARG A CA 1
ATOM 820 C C . ARG A 1 102 ? 2.917 -6.659 -21.209 1.00 75.19 102 ARG A C 1
ATOM 822 O O . ARG A 1 102 ? 2.764 -5.908 -22.167 1.00 75.19 102 ARG A O 1
ATOM 829 N N . THR A 1 103 ? 4.122 -6.970 -20.737 1.00 73.12 103 THR A N 1
ATOM 830 C CA . THR A 1 103 ? 5.364 -6.500 -21.357 1.00 73.12 103 THR A CA 1
ATOM 831 C C . THR A 1 103 ? 5.453 -6.980 -22.803 1.00 73.12 103 THR A C 1
ATOM 833 O O . THR A 1 103 ? 5.793 -6.203 -23.685 1.00 73.12 103 THR A O 1
ATOM 836 N N . PHE A 1 104 ? 5.070 -8.224 -23.095 1.00 74.69 104 PHE A N 1
ATOM 837 C CA . PHE A 1 104 ? 5.021 -8.721 -24.468 1.00 74.69 104 PHE A CA 1
ATOM 838 C C . PHE A 1 104 ? 4.048 -7.915 -25.344 1.00 74.69 104 PHE A C 1
ATOM 840 O O . PHE A 1 104 ? 4.446 -7.479 -26.421 1.00 74.69 104 PHE A O 1
ATOM 847 N N . TYR A 1 105 ? 2.824 -7.643 -24.872 1.00 73.62 105 TYR A N 1
ATOM 848 C CA . TYR A 1 105 ? 1.828 -6.833 -25.589 1.00 73.62 105 TYR A CA 1
ATOM 849 C C . TYR A 1 105 ? 2.284 -5.385 -25.837 1.00 73.62 105 TYR A C 1
ATOM 851 O O . TYR A 1 105 ? 2.005 -4.831 -26.904 1.00 73.62 105 TYR A O 1
ATOM 859 N N . ARG A 1 106 ? 3.039 -4.787 -24.908 1.00 73.31 106 ARG A N 1
ATOM 860 C CA . ARG A 1 106 ? 3.676 -3.469 -25.085 1.00 73.31 106 ARG A CA 1
ATOM 861 C C . ARG A 1 106 ? 4.785 -3.495 -26.128 1.00 73.31 106 ARG A C 1
ATOM 863 O O . ARG A 1 106 ? 4.829 -2.632 -26.998 1.00 73.31 106 ARG A O 1
ATOM 870 N N . LEU A 1 107 ? 5.629 -4.527 -26.102 1.00 70.12 107 LEU A N 1
ATOM 871 C CA . LEU A 1 107 ? 6.723 -4.694 -27.063 1.00 70.12 107 LEU A CA 1
ATOM 872 C C . LEU A 1 107 ? 6.225 -4.891 -28.501 1.00 70.12 107 LEU A C 1
ATOM 874 O O . LEU A 1 107 ? 6.897 -4.469 -29.440 1.00 70.12 107 LEU A O 1
ATOM 878 N N . ILE A 1 108 ? 5.054 -5.509 -28.686 1.00 75.50 108 ILE A N 1
ATOM 879 C CA . ILE A 1 108 ? 4.409 -5.643 -30.004 1.00 75.50 108 ILE A CA 1
ATOM 880 C C . ILE A 1 108 ? 3.495 -4.451 -30.354 1.00 75.50 108 ILE A C 1
ATOM 882 O O . ILE A 1 108 ? 2.800 -4.492 -31.367 1.00 75.50 108 ILE A O 1
ATOM 886 N N . GLY A 1 109 ? 3.484 -3.391 -29.535 1.00 65.19 109 GLY A N 1
ATOM 887 C CA . GLY A 1 109 ? 2.774 -2.136 -29.802 1.00 65.19 109 GLY A CA 1
ATOM 888 C C . GLY A 1 109 ? 1.252 -2.195 -29.640 1.00 65.19 109 GLY A C 1
ATOM 889 O O . GLY A 1 109 ? 0.553 -1.339 -30.175 1.00 65.19 109 GLY A O 1
ATOM 890 N N . THR A 1 110 ? 0.723 -3.204 -28.939 1.00 61.66 110 THR A N 1
ATOM 891 C CA . THR A 1 110 ? -0.729 -3.376 -28.728 1.00 61.66 110 THR A CA 1
ATOM 892 C C . THR A 1 110 ? -1.233 -2.640 -27.481 1.00 61.66 110 THR A C 1
ATOM 894 O O . THR A 1 110 ? -2.416 -2.322 -27.392 1.00 61.66 110 THR A O 1
ATOM 897 N N . GLU A 1 111 ? -0.348 -2.321 -26.534 1.00 61.69 111 GLU A N 1
ATOM 898 C CA . GLU A 1 111 ? -0.675 -1.583 -25.310 1.00 61.69 111 GLU A CA 1
ATOM 899 C C . GLU A 1 111 ? 0.241 -0.352 -25.172 1.00 61.69 111 GLU A C 1
ATOM 901 O O . GLU A 1 111 ? 1.423 -0.440 -25.517 1.00 61.69 111 GLU A O 1
ATOM 906 N N . PRO A 1 112 ? -0.265 0.800 -24.689 1.00 58.31 112 PRO A N 1
ATOM 907 C CA . PRO A 1 112 ? 0.563 1.977 -24.451 1.00 58.31 112 PRO A CA 1
ATOM 908 C C . PRO A 1 112 ? 1.658 1.712 -23.409 1.00 58.31 112 PRO A C 1
ATOM 910 O O . PRO A 1 112 ? 1.492 0.927 -22.469 1.00 58.31 112 PRO A O 1
ATOM 913 N N . ASN A 1 113 ? 2.779 2.416 -23.569 1.00 59.03 113 ASN A N 1
ATOM 914 C CA . ASN A 1 113 ? 3.911 2.350 -22.651 1.00 59.03 113 ASN A CA 1
ATOM 915 C C . ASN A 1 113 ? 3.512 2.763 -21.228 1.00 59.03 113 ASN A C 1
ATOM 917 O O . ASN A 1 113 ? 2.582 3.542 -21.017 1.00 59.03 113 ASN A O 1
ATOM 921 N N . CYS A 1 114 ? 4.273 2.272 -20.248 1.00 55.84 114 CYS A N 1
ATOM 922 C CA . CYS A 1 114 ? 4.037 2.531 -18.826 1.00 55.84 114 CYS A CA 1
ATOM 923 C C . CYS A 1 114 ? 4.034 4.030 -18.465 1.00 55.84 114 CYS A C 1
ATOM 925 O O . CYS A 1 114 ? 3.362 4.425 -17.516 1.00 55.84 114 CYS A O 1
ATOM 927 N N . ALA A 1 115 ? 4.761 4.852 -19.228 1.00 55.66 115 ALA A N 1
ATOM 928 C CA . ALA A 1 115 ? 4.775 6.307 -19.129 1.00 55.66 115 ALA A CA 1
ATOM 929 C C . ALA A 1 115 ? 5.210 6.940 -20.471 1.00 55.66 115 ALA A C 1
ATOM 931 O O . ALA A 1 115 ? 5.905 6.283 -21.259 1.00 55.66 115 ALA A O 1
ATOM 932 N N . PRO A 1 116 ? 4.862 8.214 -20.743 1.00 48.62 116 PRO A N 1
ATOM 933 C CA . PRO A 1 116 ? 5.407 8.956 -21.880 1.00 48.62 116 PRO A CA 1
ATOM 934 C C . PRO A 1 116 ? 6.943 8.994 -21.808 1.00 48.62 116 PRO A C 1
ATOM 936 O O . PRO A 1 116 ? 7.501 9.441 -20.810 1.00 48.62 116 PRO A O 1
ATOM 939 N N . GLY A 1 117 ? 7.632 8.509 -22.846 1.00 53.56 117 GLY A N 1
ATOM 940 C CA . GLY A 1 117 ? 9.103 8.435 -22.887 1.00 53.56 117 GLY A CA 1
ATOM 941 C C . GLY A 1 117 ? 9.720 7.172 -22.267 1.00 53.56 117 GLY A C 1
ATOM 942 O O . GLY A 1 117 ? 10.939 7.022 -22.289 1.00 53.56 117 GLY A O 1
ATOM 943 N N . CYS A 1 118 ? 8.909 6.244 -21.753 1.00 57.56 118 CYS A N 1
ATOM 944 C CA . CYS A 1 118 ? 9.367 4.919 -21.340 1.00 57.56 118 CYS A CA 1
ATOM 945 C C . CYS A 1 118 ? 9.320 3.969 -22.547 1.00 57.56 118 CYS A C 1
ATOM 947 O O . CYS A 1 118 ? 8.315 3.303 -22.780 1.00 57.56 118 CYS A O 1
ATOM 949 N N . GLU A 1 119 ? 10.366 3.965 -23.373 1.00 58.38 119 GLU A N 1
ATOM 950 C CA . GLU A 1 119 ? 10.489 3.016 -24.487 1.00 58.38 119 GLU A CA 1
ATOM 951 C C . GLU A 1 119 ? 11.007 1.669 -23.961 1.00 58.38 119 GLU A C 1
ATOM 953 O O . GLU A 1 119 ? 12.191 1.510 -23.668 1.00 58.38 119 GLU A O 1
ATOM 958 N N . GLU A 1 120 ? 10.110 0.692 -23.803 1.00 59.28 120 GLU A N 1
ATOM 959 C CA . GLU A 1 120 ? 10.485 -0.680 -23.447 1.00 59.28 120 GLU A CA 1
ATOM 960 C C . GLU A 1 120 ? 11.119 -1.361 -24.676 1.00 59.28 120 GLU A C 1
ATOM 962 O O . GLU A 1 120 ? 10.481 -1.513 -25.717 1.00 59.28 120 GLU A O 1
ATOM 967 N N . ASN A 1 121 ? 12.390 -1.770 -24.577 1.00 63.06 121 ASN A N 1
ATOM 968 C CA . ASN A 1 121 ? 13.111 -2.455 -25.653 1.00 63.06 121 ASN A CA 1
ATOM 969 C C . ASN A 1 121 ? 13.380 -3.920 -25.273 1.00 63.06 121 ASN A C 1
ATOM 971 O O . ASN A 1 121 ? 13.730 -4.231 -24.134 1.00 63.06 121 ASN A O 1
ATOM 975 N N . TRP A 1 122 ? 13.268 -4.844 -26.230 1.00 59.53 122 TRP A N 1
ATOM 976 C CA . TRP A 1 122 ? 13.396 -6.296 -26.004 1.00 59.53 122 TRP A CA 1
ATOM 977 C C . TRP A 1 122 ? 14.760 -6.685 -25.416 1.00 59.53 122 TRP A C 1
ATOM 979 O O . TRP A 1 122 ? 14.860 -7.642 -24.647 1.00 59.53 122 TRP A O 1
ATOM 989 N N . ARG A 1 123 ? 15.809 -5.916 -25.738 1.00 59.09 123 ARG A N 1
ATOM 990 C CA . ARG A 1 123 ? 17.148 -6.090 -25.156 1.00 59.09 123 ARG A CA 1
ATOM 991 C C . ARG A 1 123 ? 17.203 -5.704 -23.681 1.00 59.09 123 ARG A C 1
ATOM 993 O O . ARG A 1 123 ? 17.885 -6.385 -22.929 1.00 59.09 123 ARG A O 1
ATOM 1000 N N . ASP A 1 124 ? 16.476 -4.673 -23.261 1.00 64.56 124 ASP A N 1
ATOM 1001 C CA . ASP A 1 124 ? 16.440 -4.243 -21.861 1.00 64.56 124 ASP A CA 1
ATOM 1002 C C . ASP A 1 124 ? 15.571 -5.182 -21.011 1.00 64.56 124 ASP A C 1
ATOM 1004 O O . ASP A 1 124 ? 15.924 -5.478 -19.875 1.00 64.56 124 ASP A O 1
ATOM 1008 N N . VAL A 1 125 ? 14.496 -5.740 -21.582 1.00 62.38 125 VAL A N 1
ATOM 1009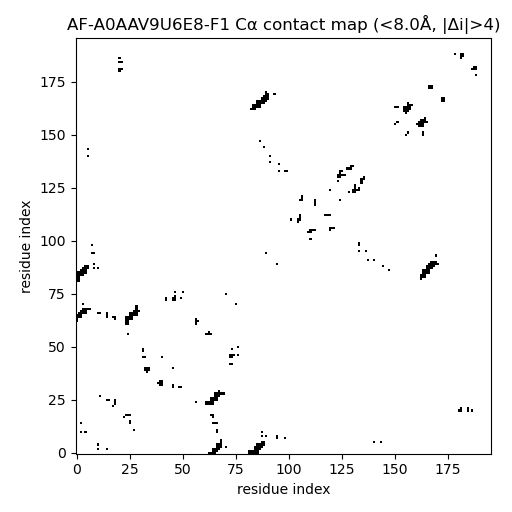 C CA . VAL A 1 125 ? 13.582 -6.675 -20.898 1.00 62.38 125 VAL A CA 1
ATOM 1010 C C . VAL A 1 125 ? 14.229 -8.034 -20.596 1.00 62.38 125 VAL A C 1
ATOM 1012 O O . VAL A 1 125 ? 13.950 -8.613 -19.546 1.00 62.38 125 VAL A O 1
ATOM 1015 N N . LEU A 1 126 ? 15.088 -8.555 -21.481 1.00 61.34 126 LEU A N 1
ATOM 1016 C CA . LEU A 1 126 ? 15.691 -9.893 -21.348 1.00 61.34 126 LEU A CA 1
ATOM 1017 C C . LEU A 1 126 ? 17.132 -9.896 -20.808 1.00 61.34 126 LEU A C 1
ATOM 1019 O O . LEU A 1 126 ? 17.662 -10.969 -20.519 1.00 61.34 126 LEU A O 1
ATOM 1023 N N . SER A 1 127 ? 17.783 -8.737 -20.675 1.00 59.06 127 SER A N 1
ATOM 1024 C CA . SER A 1 127 ? 19.144 -8.674 -20.127 1.00 59.06 127 SER A CA 1
ATOM 1025 C C . SER A 1 127 ? 19.118 -8.820 -18.597 1.00 59.06 127 SER A C 1
ATOM 1027 O O . SER A 1 127 ? 18.266 -8.208 -17.957 1.00 59.06 127 SER A O 1
ATOM 1029 N N . PRO A 1 128 ? 20.038 -9.576 -17.967 1.00 53.16 128 PRO A N 1
ATOM 1030 C CA . PRO A 1 128 ? 20.133 -9.721 -16.508 1.00 53.16 128 PRO A CA 1
ATOM 1031 C C . PRO A 1 128 ? 20.761 -8.474 -15.856 1.00 53.16 128 PRO A C 1
ATOM 1033 O O . PRO A 1 128 ? 21.735 -8.554 -15.114 1.00 53.16 128 PRO A O 1
ATOM 1036 N N . ASN A 1 129 ? 20.227 -7.305 -16.194 1.00 56.62 129 ASN A N 1
ATOM 1037 C CA . ASN A 1 129 ? 20.690 -6.000 -15.754 1.00 56.62 129 ASN A CA 1
ATOM 1038 C C . ASN A 1 129 ? 19.530 -5.318 -15.013 1.00 56.62 129 ASN A C 1
ATOM 1040 O O . ASN A 1 129 ? 18.368 -5.652 -15.251 1.00 56.62 129 ASN A O 1
ATOM 1044 N N . ASP A 1 130 ? 19.822 -4.285 -14.223 1.00 54.19 130 ASP A N 1
ATOM 1045 C CA . ASP A 1 130 ? 18.850 -3.508 -13.424 1.00 54.19 130 ASP A CA 1
ATOM 1046 C C . ASP A 1 130 ? 17.706 -2.856 -14.238 1.00 54.19 130 ASP A C 1
ATOM 1048 O O . ASP A 1 130 ? 16.801 -2.245 -13.675 1.00 54.19 130 ASP A O 1
ATOM 1052 N N . LYS A 1 131 ? 17.744 -2.974 -15.572 1.00 56.44 131 LYS A N 1
ATOM 1053 C CA . LYS A 1 131 ? 16.728 -2.492 -16.517 1.00 56.44 131 LYS A CA 1
ATOM 1054 C C . LYS A 1 131 ? 15.682 -3.540 -16.913 1.00 56.44 131 LYS A C 1
ATOM 1056 O O . LYS A 1 131 ? 14.667 -3.169 -17.498 1.00 56.44 131 LYS A O 1
ATOM 1061 N N . SER A 1 132 ? 15.902 -4.827 -16.628 1.00 69.12 132 SER A N 1
ATOM 1062 C CA . SER A 1 132 ? 14.908 -5.855 -16.945 1.00 69.12 132 SER A CA 1
ATOM 1063 C C . SER A 1 132 ? 13.745 -5.768 -15.979 1.00 69.12 132 SER A C 1
ATOM 1065 O O . SER A 1 132 ? 13.895 -6.007 -14.786 1.00 69.12 132 SER A O 1
ATOM 1067 N N . ILE A 1 133 ? 12.556 -5.496 -16.513 1.00 68.75 133 ILE A N 1
ATOM 1068 C CA . ILE A 1 133 ? 11.311 -5.475 -15.742 1.00 68.75 133 ILE A CA 1
ATOM 1069 C C . ILE A 1 133 ? 11.023 -6.826 -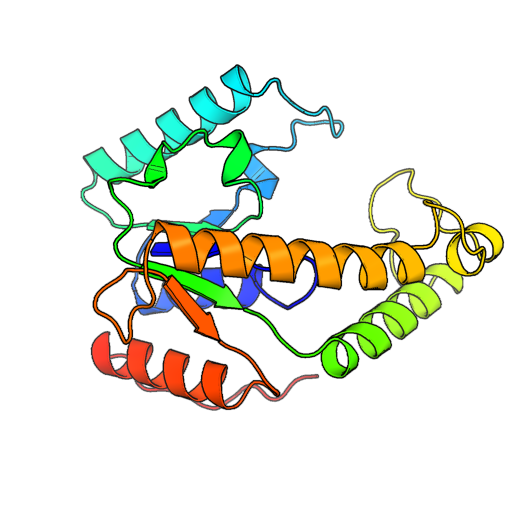15.071 1.00 68.75 133 ILE A C 1
ATOM 1071 O O . ILE A 1 133 ? 10.464 -6.867 -13.979 1.00 68.75 133 ILE A O 1
ATOM 1075 N N . ILE A 1 134 ? 11.457 -7.934 -15.684 1.00 70.00 134 ILE A N 1
ATOM 1076 C CA . ILE A 1 134 ? 11.320 -9.286 -15.128 1.00 70.00 134 ILE A CA 1
ATOM 1077 C C . ILE A 1 134 ? 12.298 -9.467 -13.965 1.00 70.00 134 ILE A C 1
ATOM 1079 O O . ILE A 1 134 ? 11.906 -9.942 -12.901 1.00 70.00 134 ILE A O 1
ATOM 1083 N N . TRP A 1 135 ? 13.560 -9.070 -14.141 1.00 70.88 135 TRP A N 1
ATOM 1084 C CA . TRP A 1 135 ? 14.577 -9.200 -13.096 1.00 70.88 135 TRP A CA 1
ATOM 1085 C C . TRP A 1 135 ? 14.308 -8.259 -11.916 1.00 70.88 135 TRP A C 1
ATOM 1087 O O . TRP A 1 135 ? 14.398 -8.670 -10.757 1.00 70.88 135 TRP A O 1
ATOM 1097 N N . TRP A 1 136 ? 13.869 -7.033 -12.205 1.00 71.75 136 TRP A N 1
ATOM 1098 C CA . TRP A 1 136 ? 13.327 -6.104 -11.223 1.00 71.75 136 TRP A CA 1
ATOM 1099 C C . TRP A 1 136 ? 12.140 -6.739 -10.499 1.00 71.75 136 TRP A C 1
ATOM 1101 O O . TRP A 1 136 ? 12.157 -6.814 -9.284 1.00 71.75 136 TRP A O 1
ATOM 1111 N N . CYS A 1 137 ? 11.167 -7.321 -11.201 1.00 73.56 137 CYS A N 1
ATOM 1112 C CA . CYS A 1 137 ? 10.007 -7.959 -10.574 1.00 73.56 137 CYS A CA 1
ATOM 1113 C C . CYS A 1 137 ? 10.391 -9.095 -9.603 1.00 73.56 137 CYS A C 1
ATOM 1115 O O . CYS A 1 137 ? 9.854 -9.170 -8.497 1.00 73.56 137 CYS A O 1
ATOM 1117 N N . VAL A 1 138 ? 11.343 -9.955 -9.982 1.00 75.00 138 VAL A N 1
ATOM 1118 C CA . VAL A 1 138 ? 11.814 -11.068 -9.137 1.00 75.00 138 VAL A CA 1
ATOM 1119 C C . VAL A 1 138 ? 12.559 -10.559 -7.901 1.00 75.00 138 VAL A C 1
ATOM 1121 O O . VAL A 1 138 ? 12.293 -11.015 -6.789 1.00 75.00 138 VAL A O 1
ATOM 1124 N N . THR A 1 139 ? 13.479 -9.610 -8.074 1.00 74.25 139 THR A N 1
ATOM 1125 C CA . THR A 1 139 ? 14.262 -9.051 -6.958 1.00 74.25 139 THR A CA 1
ATOM 1126 C C . THR A 1 139 ? 13.412 -8.175 -6.043 1.00 74.25 139 THR A C 1
ATOM 1128 O O . THR A 1 139 ? 13.504 -8.277 -4.819 1.00 74.25 139 THR A O 1
ATOM 1131 N N . HIS A 1 140 ? 12.512 -7.384 -6.622 1.00 73.56 140 HIS A N 1
ATOM 1132 C CA . HIS A 1 140 ? 11.573 -6.540 -5.900 1.00 73.56 140 HIS A CA 1
ATOM 1133 C C . HIS A 1 140 ? 10.533 -7.372 -5.141 1.00 73.56 140 HIS A C 1
ATOM 1135 O O . HIS A 1 140 ? 10.164 -6.990 -4.038 1.00 73.56 140 HIS A O 1
ATOM 1141 N N . HIS A 1 141 ? 10.127 -8.549 -5.640 1.00 75.31 141 HIS A N 1
ATOM 1142 C CA . HIS A 1 141 ? 9.280 -9.473 -4.873 1.00 75.31 141 HIS A CA 1
ATOM 1143 C C . HIS A 1 141 ? 9.940 -9.902 -3.557 1.00 75.31 141 HIS A C 1
ATOM 1145 O O . HIS A 1 141 ? 9.305 -9.852 -2.505 1.00 75.31 141 HIS A O 1
ATOM 1151 N N . GLY A 1 142 ? 11.216 -10.300 -3.608 1.00 77.06 142 GLY A N 1
ATOM 1152 C CA . GLY A 1 142 ? 11.977 -10.668 -2.412 1.00 77.06 142 GLY A CA 1
ATOM 1153 C C . GLY A 1 142 ? 12.089 -9.499 -1.435 1.00 77.06 142 GLY A C 1
ATOM 1154 O O . GLY A 1 142 ? 11.725 -9.631 -0.269 1.00 77.06 142 GLY A O 1
ATOM 1155 N N . TYR A 1 143 ? 12.483 -8.331 -1.945 1.00 77.56 143 TYR A N 1
ATOM 1156 C CA . TYR A 1 143 ? 12.582 -7.104 -1.157 1.00 77.56 143 TYR A CA 1
ATOM 1157 C C . TYR A 1 143 ? 11.250 -6.706 -0.498 1.00 77.56 143 TYR A C 1
ATOM 1159 O O . TYR A 1 143 ? 11.218 -6.395 0.691 1.00 77.56 143 TYR A O 1
ATOM 1167 N N . CYS A 1 144 ? 10.135 -6.743 -1.234 1.00 75.25 144 CYS A N 1
ATOM 1168 C CA . CYS A 1 144 ? 8.818 -6.425 -0.687 1.00 75.25 144 CYS A CA 1
ATOM 1169 C C . CYS A 1 144 ? 8.389 -7.415 0.398 1.00 75.25 144 CYS A C 1
ATOM 1171 O O . CYS A 1 144 ? 7.738 -7.006 1.357 1.00 75.25 144 CYS A O 1
ATOM 1173 N N . ARG A 1 145 ? 8.760 -8.696 0.277 1.00 79.50 145 ARG A N 1
ATOM 1174 C CA . ARG A 1 145 ? 8.486 -9.697 1.314 1.00 79.50 145 ARG A CA 1
ATOM 1175 C C . ARG A 1 145 ? 9.314 -9.475 2.564 1.00 79.50 145 ARG A C 1
ATOM 1177 O O . ARG A 1 145 ? 8.750 -9.485 3.648 1.00 79.50 145 ARG A O 1
ATOM 1184 N N . GLU A 1 146 ? 10.611 -9.226 2.430 1.00 80.81 146 GLU A N 1
ATOM 1185 C CA . GLU A 1 146 ? 11.460 -8.879 3.575 1.00 80.81 146 GLU A CA 1
ATOM 1186 C C . GLU A 1 146 ? 10.964 -7.614 4.279 1.00 80.81 146 GLU A C 1
ATOM 1188 O O . GLU A 1 146 ? 10.875 -7.567 5.507 1.00 80.81 146 GLU A O 1
ATOM 1193 N N . TRP A 1 147 ? 10.580 -6.602 3.502 1.00 77.81 147 TRP A N 1
ATOM 1194 C CA . TRP A 1 147 ? 10.009 -5.378 4.038 1.00 77.81 147 TRP A CA 1
ATOM 1195 C C . TRP A 1 147 ? 8.669 -5.630 4.746 1.00 77.81 147 TRP A C 1
ATOM 1197 O O . TRP A 1 147 ? 8.510 -5.208 5.890 1.00 77.81 147 TRP A O 1
ATOM 1207 N N . GLY A 1 148 ? 7.739 -6.364 4.133 1.00 75.75 148 GLY A N 1
ATOM 1208 C CA . GLY A 1 148 ? 6.449 -6.694 4.744 1.00 75.75 148 GLY A CA 1
ATOM 1209 C C . GLY A 1 148 ? 6.592 -7.515 6.029 1.00 75.75 148 GLY A C 1
ATOM 1210 O O . GLY A 1 148 ? 5.930 -7.227 7.025 1.00 75.75 148 GLY A O 1
ATOM 1211 N N . GLU A 1 149 ? 7.522 -8.474 6.068 1.00 81.81 149 GLU A N 1
ATOM 1212 C CA . GLU A 1 149 ? 7.840 -9.209 7.300 1.00 81.81 149 GLU A CA 1
ATOM 1213 C C . GLU A 1 149 ? 8.439 -8.279 8.372 1.00 81.81 149 GLU A C 1
ATOM 1215 O O . GLU A 1 149 ? 8.102 -8.410 9.547 1.00 81.81 149 GLU A O 1
ATOM 1220 N N . SER A 1 150 ? 9.256 -7.284 7.998 1.00 80.25 150 SER A N 1
ATOM 1221 C CA . SER A 1 150 ? 9.761 -6.285 8.957 1.00 80.25 150 SER A CA 1
ATOM 1222 C C . SER A 1 150 ? 8.645 -5.425 9.561 1.00 80.25 150 SER A C 1
ATOM 1224 O O . SER A 1 150 ? 8.670 -5.145 10.758 1.00 80.25 150 SER A O 1
ATOM 1226 N N . VAL A 1 151 ? 7.624 -5.082 8.768 1.00 77.69 151 VAL A N 1
ATOM 1227 C CA . VAL A 1 151 ? 6.440 -4.343 9.231 1.00 77.69 151 VAL A CA 1
ATOM 1228 C C . VAL A 1 151 ? 5.615 -5.191 10.198 1.00 77.69 151 VAL A C 1
ATOM 1230 O O . VAL A 1 151 ? 5.190 -4.694 11.238 1.00 77.69 151 VAL A O 1
ATOM 1233 N N . ILE A 1 152 ? 5.445 -6.483 9.906 1.00 81.25 152 ILE A N 1
ATOM 1234 C CA . ILE A 1 152 ? 4.805 -7.435 10.824 1.00 81.25 152 ILE A CA 1
ATOM 1235 C C . ILE A 1 152 ? 5.556 -7.506 12.159 1.00 81.25 152 ILE A C 1
ATOM 1237 O O . ILE A 1 152 ? 4.922 -7.515 13.211 1.00 81.25 152 ILE A O 1
ATOM 1241 N N . VAL A 1 153 ? 6.889 -7.567 12.131 1.00 83.00 153 VAL A N 1
ATOM 1242 C CA . VAL A 1 153 ? 7.708 -7.620 13.353 1.00 83.00 153 VAL A CA 1
ATOM 1243 C C . VAL A 1 153 ? 7.558 -6.343 14.183 1.00 83.00 153 VAL A C 1
ATOM 1245 O O . VAL A 1 153 ? 7.519 -6.416 15.407 1.00 83.00 153 VAL A O 1
ATOM 1248 N N . GLU A 1 154 ? 7.459 -5.184 13.534 1.00 80.12 154 GLU A N 1
ATOM 1249 C CA . GLU A 1 154 ? 7.335 -3.890 14.210 1.00 80.12 154 GLU A CA 1
ATOM 1250 C C . GLU A 1 154 ? 5.927 -3.641 14.778 1.00 80.12 154 GLU A C 1
ATOM 1252 O O . GLU A 1 154 ? 5.790 -3.070 15.858 1.00 80.12 154 GLU A O 1
ATOM 1257 N N . GLN A 1 155 ? 4.877 -4.049 14.061 1.00 79.00 155 GLN A N 1
ATOM 1258 C CA . GLN A 1 155 ? 3.494 -3.621 14.330 1.00 79.00 155 GLN A CA 1
ATOM 1259 C C . GLN A 1 155 ? 2.544 -4.759 14.718 1.00 79.00 155 GLN A C 1
ATOM 1261 O O . GLN A 1 155 ? 1.387 -4.512 15.065 1.00 79.00 155 GLN A O 1
ATOM 1266 N N . GLY A 1 156 ? 3.033 -5.997 14.680 1.00 82.00 156 GLY A N 1
ATOM 1267 C CA . GLY A 1 156 ? 2.295 -7.199 15.037 1.00 82.00 156 GLY A CA 1
ATOM 1268 C C . GLY A 1 156 ? 1.265 -7.619 13.989 1.00 82.00 156 GLY A C 1
ATOM 1269 O O . GLY A 1 156 ? 0.711 -6.807 13.243 1.00 82.00 156 GLY A O 1
ATOM 1270 N N . ARG A 1 157 ? 0.975 -8.921 13.958 1.00 84.12 157 ARG A N 1
ATOM 1271 C CA . ARG A 1 157 ? -0.102 -9.474 13.131 1.00 84.12 157 ARG A CA 1
ATOM 1272 C C . ARG A 1 157 ? -1.452 -9.229 13.780 1.00 84.12 157 ARG A C 1
ATOM 1274 O O . ARG A 1 157 ? -1.547 -9.296 15.003 1.00 84.12 157 ARG A O 1
ATOM 1281 N N . VAL A 1 158 ? -2.501 -9.033 12.985 1.00 84.38 158 VAL A N 1
ATOM 1282 C CA . VAL A 1 158 ? -3.870 -8.908 13.520 1.00 84.38 158 VAL A CA 1
ATOM 1283 C C . VAL A 1 158 ? -4.270 -10.142 14.333 1.00 84.38 158 VAL A C 1
ATOM 1285 O O . VAL A 1 158 ? -4.942 -10.017 15.352 1.00 84.38 158 VAL A O 1
ATOM 1288 N N . GLU A 1 159 ? -3.804 -11.330 13.946 1.00 81.31 159 GLU A N 1
ATOM 1289 C CA . GLU A 1 159 ? -4.041 -12.579 14.680 1.00 81.31 159 GLU A CA 1
ATOM 1290 C C . GLU A 1 159 ? -3.415 -12.581 16.088 1.00 81.31 159 GLU A C 1
ATOM 1292 O O . GLU A 1 159 ? -3.941 -13.231 16.990 1.00 81.31 159 GLU A O 1
ATOM 1297 N N . ASP A 1 160 ? -2.340 -11.813 16.285 1.00 85.44 160 ASP A N 1
ATOM 1298 C CA . ASP A 1 160 ? -1.598 -11.685 17.544 1.00 85.44 160 ASP A CA 1
ATOM 1299 C C . ASP A 1 160 ? -1.969 -10.399 18.319 1.00 85.44 160 ASP A C 1
ATOM 1301 O O . ASP A 1 160 ? -1.322 -10.051 19.307 1.00 85.44 160 ASP A O 1
ATOM 1305 N N . GLY A 1 161 ? -3.005 -9.671 17.877 1.00 80.31 161 GLY A N 1
ATOM 1306 C CA . GLY A 1 161 ? -3.444 -8.400 18.470 1.00 80.31 161 GLY A CA 1
ATOM 1307 C C . GLY A 1 161 ? -2.705 -7.153 17.965 1.00 80.31 161 GLY A C 1
ATOM 1308 O O . GLY A 1 161 ? -2.863 -6.079 18.542 1.00 80.31 161 GLY A O 1
ATOM 1309 N N . GLY A 1 162 ? -1.902 -7.285 16.909 1.00 85.19 162 GLY A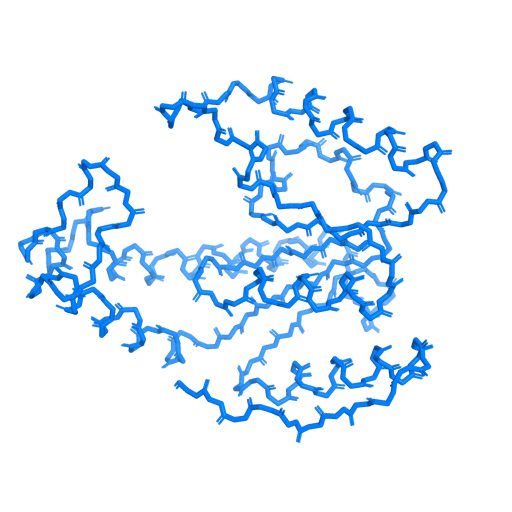 N 1
ATOM 1310 C CA . GLY A 1 162 ? -1.339 -6.166 16.154 1.00 85.19 162 GLY A CA 1
ATOM 1311 C C . GLY A 1 162 ? -2.293 -5.632 15.085 1.00 85.19 162 GLY A C 1
ATOM 1312 O O . GLY A 1 162 ? -3.491 -5.909 15.100 1.00 85.19 162 GLY A O 1
ATOM 1313 N N . ILE A 1 163 ? -1.753 -4.867 14.137 1.00 83.38 163 ILE A N 1
ATOM 1314 C CA . ILE A 1 163 ? -2.554 -4.162 13.115 1.00 83.38 163 ILE A CA 1
ATOM 1315 C C . ILE A 1 163 ? -2.315 -4.660 11.686 1.00 83.38 163 ILE A C 1
ATOM 1317 O O . ILE A 1 163 ? -3.013 -4.236 10.768 1.00 83.38 163 ILE A O 1
ATOM 1321 N N . VAL A 1 164 ? -1.331 -5.538 11.464 1.00 83.25 164 VAL A N 1
ATOM 1322 C CA . VAL A 1 164 ? -0.930 -5.965 10.116 1.00 83.25 164 VAL A CA 1
ATOM 1323 C C . VAL A 1 164 ? -1.624 -7.266 9.728 1.00 83.25 164 VAL A C 1
ATOM 1325 O O . VAL A 1 164 ? -1.436 -8.300 10.367 1.00 83.25 164 VAL A O 1
ATOM 1328 N N . ARG A 1 165 ? -2.405 -7.245 8.649 1.00 86.62 165 ARG A N 1
ATOM 1329 C CA . ARG A 1 165 ? -3.024 -8.431 8.052 1.00 86.62 165 ARG A CA 1
ATOM 1330 C C . ARG A 1 165 ? -2.320 -8.767 6.748 1.00 86.62 165 ARG A C 1
ATOM 1332 O O . ARG A 1 165 ? -2.480 -8.066 5.751 1.00 86.62 165 ARG A O 1
ATOM 1339 N N . ARG A 1 166 ? -1.578 -9.873 6.738 1.00 87.00 166 ARG A N 1
ATOM 1340 C CA . ARG A 1 166 ? -1.007 -10.435 5.512 1.00 87.00 166 ARG A CA 1
ATOM 1341 C C . ARG A 1 166 ? -2.049 -11.309 4.826 1.00 87.00 166 ARG A C 1
ATOM 1343 O O . ARG A 1 166 ? -2.525 -12.259 5.429 1.00 87.00 166 ARG A O 1
ATOM 1350 N N . ILE A 1 167 ? -2.361 -11.007 3.573 1.00 84.56 167 ILE A N 1
ATOM 1351 C CA . ILE A 1 167 ? -3.269 -11.787 2.732 1.00 84.56 167 ILE A CA 1
ATOM 1352 C C . ILE A 1 167 ? -2.453 -12.366 1.583 1.00 84.56 167 ILE A C 1
ATOM 1354 O O . ILE A 1 167 ? -1.939 -11.633 0.735 1.00 84.56 167 ILE A O 1
ATOM 1358 N N . GLY A 1 168 ? -2.321 -13.687 1.561 1.00 81.69 168 GLY A N 1
ATOM 1359 C CA . GLY A 1 168 ? -1.489 -14.388 0.597 1.00 81.69 168 GLY A CA 1
ATOM 1360 C C . GLY A 1 168 ? -2.264 -15.308 -0.343 1.00 81.69 168 GLY A C 1
ATOM 1361 O O . GLY A 1 168 ? -3.494 -15.329 -0.426 1.00 81.69 168 GLY A O 1
ATOM 1362 N N . GLY A 1 169 ? -1.502 -16.117 -1.077 1.00 79.19 169 GLY A N 1
ATOM 1363 C CA . GLY A 1 169 ? -2.039 -17.232 -1.857 1.00 79.19 169 GLY A CA 1
ATOM 1364 C C . GLY A 1 169 ? -2.784 -16.830 -3.134 1.00 79.19 169 GLY A C 1
ATOM 1365 O O . GLY A 1 169 ? -2.562 -15.775 -3.719 1.00 79.19 169 GLY A O 1
ATOM 1366 N N . TRP A 1 170 ? -3.662 -17.720 -3.604 1.00 76.69 170 TRP A N 1
ATOM 1367 C CA . TRP A 1 170 ? -4.307 -17.647 -4.927 1.00 76.69 170 TRP A CA 1
ATOM 1368 C C . TRP A 1 170 ? -5.599 -16.810 -4.952 1.00 76.69 170 TRP A C 1
ATOM 1370 O O . TRP A 1 170 ? -6.470 -17.008 -5.798 1.00 76.69 170 TRP A O 1
ATOM 1380 N N . GLY A 1 171 ? -5.745 -15.881 -4.002 1.00 77.31 171 GLY A N 1
ATOM 1381 C CA . GLY A 1 171 ? -6.880 -14.956 -3.909 1.00 77.31 171 GLY A CA 1
ATOM 1382 C C . GLY A 1 171 ? -8.116 -15.489 -3.177 1.00 77.31 171 GLY A C 1
ATOM 1383 O O . GLY A 1 171 ? -9.067 -14.737 -2.989 1.00 77.31 171 GLY A O 1
ATOM 1384 N N . GLY A 1 172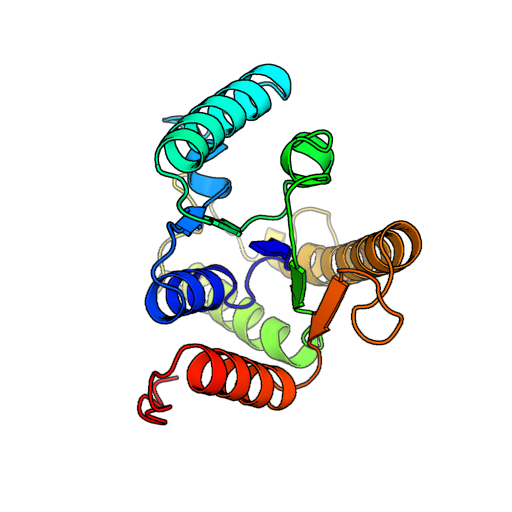 ? -8.127 -16.751 -2.734 1.00 83.81 172 GLY A N 1
ATOM 1385 C CA . GLY A 1 172 ? -9.224 -17.291 -1.916 1.00 83.81 172 GLY A CA 1
ATOM 1386 C C . GLY A 1 172 ? -9.358 -16.578 -0.568 1.00 83.81 172 GLY A C 1
ATOM 1387 O O . GLY A 1 172 ? -10.454 -16.171 -0.198 1.00 83.81 172 GLY A O 1
ATOM 1388 N N . GLU A 1 173 ? -8.230 -16.360 0.110 1.00 85.38 173 GLU A N 1
ATOM 1389 C CA . GLU A 1 173 ? -8.160 -15.621 1.376 1.00 85.38 173 GLU A CA 1
ATOM 1390 C C . GLU A 1 173 ? -8.620 -14.168 1.211 1.00 85.38 173 GLU A C 1
ATOM 1392 O O . GLU A 1 173 ? -9.435 -13.687 1.992 1.00 85.38 173 GLU A O 1
ATOM 1397 N N . LEU A 1 174 ? -8.177 -13.502 0.137 1.00 84.75 174 LEU A N 1
ATOM 1398 C CA . LEU A 1 174 ? -8.597 -12.140 -0.186 1.00 84.75 174 LEU A CA 1
ATOM 1399 C C . LEU A 1 174 ? -10.113 -12.043 -0.380 1.00 84.75 174 LEU A C 1
ATOM 1401 O O . LEU A 1 174 ? -10.744 -11.179 0.217 1.00 84.75 174 LEU A O 1
ATOM 1405 N N . ARG A 1 175 ? -10.705 -12.933 -1.187 1.00 85.00 175 ARG A N 1
ATOM 1406 C CA . ARG A 1 175 ? -12.157 -12.933 -1.431 1.00 85.00 175 ARG A CA 1
ATOM 1407 C C . ARG A 1 175 ? -12.950 -13.182 -0.155 1.00 85.00 175 ARG A C 1
ATOM 1409 O O . ARG A 1 175 ? -13.942 -12.504 0.079 1.00 85.00 175 ARG A O 1
ATOM 1416 N N . TRP A 1 176 ? -12.509 -14.140 0.658 1.0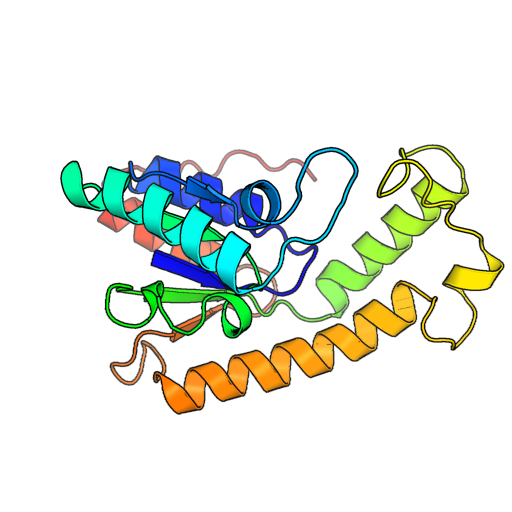0 87.62 176 TRP A N 1
ATOM 1417 C CA . TRP A 1 176 ? -13.144 -14.423 1.941 1.00 87.62 176 TRP A CA 1
ATOM 1418 C C . TRP A 1 176 ? -13.098 -13.202 2.865 1.00 87.62 176 TRP A C 1
ATOM 1420 O O . TRP A 1 176 ? -14.125 -12.813 3.415 1.00 87.62 176 TRP A O 1
ATOM 1430 N N . TRP A 1 177 ? -11.931 -12.565 2.985 1.00 87.62 177 TRP A N 1
ATOM 1431 C CA . TRP A 1 177 ? -11.759 -11.395 3.839 1.00 87.62 177 TRP A CA 1
ATOM 1432 C C . TRP A 1 177 ? -12.588 -10.199 3.359 1.00 87.62 177 TRP A C 1
ATOM 1434 O O . TRP A 1 177 ? -13.261 -9.569 4.169 1.00 87.62 177 TRP A O 1
ATOM 1444 N N . VAL A 1 178 ? -12.607 -9.920 2.052 1.00 85.81 178 VAL A N 1
ATOM 1445 C CA . VAL A 1 178 ? -13.458 -8.865 1.476 1.00 85.81 178 VAL A CA 1
ATOM 1446 C C . VAL A 1 178 ? -14.936 -9.133 1.771 1.00 85.81 178 VAL A C 1
ATOM 1448 O O . VAL A 1 178 ? -15.628 -8.231 2.235 1.00 85.81 178 VAL A O 1
ATOM 1451 N N . GLY A 1 179 ? -15.406 -10.372 1.596 1.00 85.88 179 GLY A N 1
ATOM 1452 C CA . GLY A 1 179 ? -16.787 -10.738 1.922 1.00 85.88 179 GLY A CA 1
ATOM 1453 C C . GLY A 1 179 ? -17.121 -10.571 3.410 1.00 85.88 179 GLY A C 1
ATOM 1454 O O . GLY A 1 179 ? -18.233 -10.179 3.758 1.00 85.88 179 GLY A O 1
ATOM 1455 N N . GLU A 1 180 ? -16.159 -10.811 4.303 1.00 87.44 180 GLU A N 1
ATOM 1456 C CA . GLU A 1 180 ? -16.331 -10.553 5.735 1.00 87.44 180 GLU A CA 1
ATOM 1457 C C . GLU A 1 180 ? -16.412 -9.050 6.042 1.00 87.44 180 GLU A C 1
ATOM 1459 O O . GLU A 1 180 ? -17.263 -8.631 6.826 1.00 87.44 180 GLU A O 1
ATOM 1464 N N . VAL A 1 181 ? -15.586 -8.224 5.390 1.00 85.75 181 VAL A N 1
ATOM 1465 C CA . VAL A 1 181 ? -15.650 -6.758 5.513 1.00 85.75 181 VAL A CA 1
ATOM 1466 C C . VAL A 1 181 ? -17.006 -6.233 5.044 1.00 85.75 181 VAL A C 1
ATOM 1468 O O . VAL A 1 181 ? -17.626 -5.440 5.747 1.00 85.75 181 VAL A O 1
ATOM 1471 N N . GLU A 1 182 ? -17.506 -6.705 3.905 1.00 86.06 182 GLU A N 1
ATOM 1472 C CA . GLU A 1 182 ? -18.827 -6.333 3.387 1.00 86.06 182 GLU A CA 1
ATOM 1473 C C . GLU A 1 182 ? -19.955 -6.749 4.330 1.00 86.06 182 GLU A C 1
ATOM 1475 O O . GLU A 1 182 ? -20.834 -5.945 4.653 1.00 86.06 182 GLU A O 1
ATOM 1480 N N . ARG A 1 183 ? -19.886 -7.976 4.862 1.00 84.81 183 ARG A N 1
ATOM 1481 C CA . ARG A 1 183 ? -20.841 -8.478 5.855 1.00 84.81 183 ARG A CA 1
ATOM 1482 C C . ARG A 1 183 ? -20.867 -7.600 7.106 1.00 84.81 183 ARG A C 1
ATOM 1484 O O . ARG A 1 183 ? -21.946 -7.340 7.638 1.00 84.81 183 ARG A O 1
ATOM 1491 N N . LEU A 1 184 ? -19.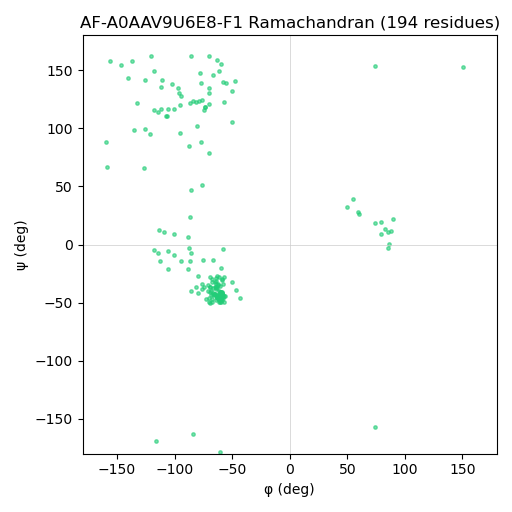702 -7.162 7.583 1.00 83.69 184 LEU A N 1
ATOM 1492 C CA . LEU A 1 184 ? -19.574 -6.263 8.734 1.00 83.69 184 LEU A CA 1
ATOM 1493 C C . LEU A 1 184 ? -20.047 -4.838 8.413 1.00 83.69 184 LEU A C 1
ATOM 1495 O O . LEU A 1 184 ? -20.646 -4.195 9.273 1.00 83.69 184 LEU A O 1
ATOM 1499 N N . ALA A 1 185 ? -19.831 -4.368 7.183 1.00 79.50 185 ALA A N 1
ATOM 1500 C CA . ALA A 1 185 ? -20.313 -3.078 6.688 1.00 79.50 185 ALA A CA 1
ATOM 1501 C C . ALA A 1 185 ? -21.824 -3.070 6.375 1.00 79.50 185 ALA A C 1
ATOM 1503 O O . ALA A 1 185 ? -22.422 -2.004 6.222 1.00 79.50 185 ALA A O 1
ATOM 1504 N N . GLY A 1 186 ? -22.459 -4.245 6.318 1.00 72.44 186 GLY A N 1
ATOM 1505 C CA . GLY A 1 186 ? -23.887 -4.400 6.047 1.00 72.44 186 GLY A CA 1
ATOM 1506 C C . GLY A 1 186 ? -24.260 -4.363 4.562 1.00 72.44 186 GLY A C 1
ATOM 1507 O O . GLY A 1 186 ? -25.449 -4.266 4.253 1.00 72.44 186 GLY A O 1
ATOM 1508 N N . GLU A 1 187 ? -23.291 -4.465 3.647 1.00 59.38 187 GLU A N 1
ATOM 1509 C CA . GLU A 1 187 ? -23.541 -4.613 2.207 1.00 59.38 187 GLU A CA 1
ATOM 1510 C C . GLU A 1 187 ? -23.464 -6.100 1.817 1.00 59.38 187 GLU A C 1
ATOM 1512 O O . GLU A 1 187 ? -22.618 -6.854 2.295 1.00 59.38 187 GLU A O 1
ATOM 1517 N N . LYS A 1 188 ? -24.426 -6.579 1.019 1.00 45.09 188 LYS A N 1
ATOM 1518 C CA . LYS A 1 188 ? -24.440 -7.975 0.563 1.00 45.09 188 LYS A CA 1
ATOM 1519 C C . LYS A 1 188 ? -23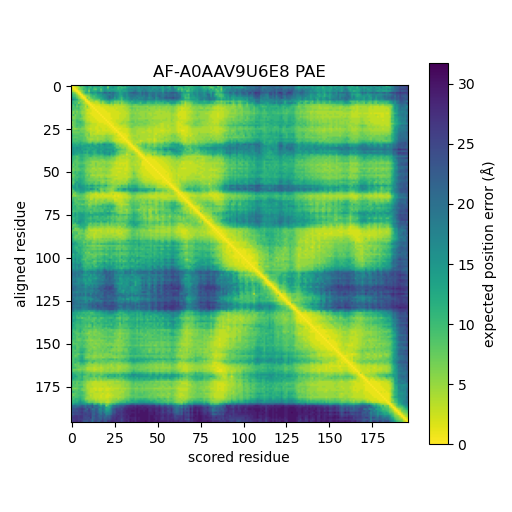.397 -8.148 -0.541 1.00 45.09 188 LYS A C 1
ATOM 1521 O O . LYS A 1 188 ? -23.504 -7.483 -1.563 1.00 45.09 188 LYS A O 1
ATOM 1526 N N . TYR A 1 189 ? -22.481 -9.091 -0.340 1.00 44.22 189 TYR A N 1
ATOM 1527 C CA . TYR A 1 189 ? -21.575 -9.639 -1.350 1.00 44.22 189 TYR A CA 1
ATOM 1528 C C . TYR A 1 189 ? -22.348 -10.069 -2.604 1.00 44.22 189 TYR A C 1
ATOM 1530 O O . TYR A 1 189 ? -23.042 -11.090 -2.583 1.00 44.22 189 TYR A O 1
ATOM 1538 N N . ASP A 1 190 ? -22.242 -9.288 -3.683 1.00 44.97 190 ASP A N 1
ATOM 1539 C CA . ASP A 1 190 ? -22.678 -9.685 -5.022 1.00 44.97 190 ASP A CA 1
ATOM 1540 C C . ASP A 1 190 ? -21.455 -10.248 -5.757 1.00 44.97 190 ASP A C 1
ATOM 1542 O O . ASP A 1 190 ? -20.610 -9.530 -6.292 1.00 44.97 190 ASP A O 1
ATOM 1546 N N . ALA A 1 191 ? -21.325 -11.575 -5.720 1.00 42.28 191 ALA A N 1
ATOM 1547 C CA . ALA A 1 191 ? -20.344 -12.323 -6.496 1.00 42.28 191 ALA A CA 1
ATOM 1548 C C . ALA A 1 191 ? -20.727 -12.274 -7.980 1.00 42.28 191 ALA A C 1
ATOM 1550 O O . ALA A 1 191 ? -21.330 -13.209 -8.505 1.00 42.28 191 ALA A O 1
ATOM 1551 N N . GLY A 1 192 ? -20.429 -11.164 -8.645 1.00 41.59 192 GLY A N 1
ATOM 1552 C CA . GLY A 1 192 ? -20.835 -10.966 -10.027 1.00 41.59 192 GLY A CA 1
ATOM 1553 C C . GLY A 1 192 ? -19.997 -9.932 -10.753 1.00 41.59 192 GLY A C 1
ATOM 1554 O O . GLY A 1 192 ? -20.536 -8.901 -11.122 1.00 41.59 192 GLY A O 1
ATOM 1555 N N . ASP A 1 193 ? -18.714 -10.224 -10.982 1.00 34.91 193 ASP A N 1
ATOM 1556 C CA . ASP A 1 193 ? -18.079 -9.874 -12.260 1.00 34.91 193 ASP A CA 1
ATOM 1557 C C . ASP A 1 193 ? -16.819 -10.729 -12.493 1.00 34.91 193 ASP A C 1
ATOM 1559 O O . ASP A 1 193 ? -15.703 -10.397 -12.084 1.00 34.91 193 ASP A O 1
ATOM 1563 N N . ASP A 1 194 ? -17.026 -11.893 -13.113 1.00 40.81 194 ASP A N 1
ATOM 1564 C CA . ASP A 1 194 ? -15.974 -12.664 -13.771 1.00 40.81 194 ASP A CA 1
ATOM 1565 C C . ASP A 1 194 ? -15.661 -11.991 -15.117 1.00 40.81 194 ASP A C 1
ATOM 1567 O O . ASP A 1 194 ? -16.203 -12.367 -16.158 1.00 40.81 194 ASP A O 1
ATOM 1571 N N . SER A 1 195 ? -14.749 -11.021 -15.126 1.00 30.20 195 SER A N 1
ATOM 1572 C CA . SER A 1 195 ? -14.094 -10.608 -16.369 1.00 30.20 195 SER A CA 1
ATOM 1573 C C . SER A 1 195 ? -12.593 -10.439 -16.157 1.00 30.20 195 SER A C 1
ATOM 1575 O O . SER A 1 195 ? -12.112 -9.440 -15.619 1.00 30.20 195 SER A O 1
ATOM 1577 N N . ILE A 1 196 ? -11.901 -11.511 -16.553 1.00 35.56 196 ILE A N 1
ATOM 1578 C CA . ILE A 1 196 ? -10.474 -11.610 -16.886 1.00 35.56 196 ILE A CA 1
ATOM 1579 C C . ILE A 1 196 ? -10.110 -10.592 -17.967 1.00 35.56 196 ILE A C 1
ATOM 1581 O O . ILE A 1 196 ? -10.921 -10.433 -18.907 1.00 35.56 196 ILE A O 1
#

pLDDT: mean 72.83, std 12.59, range [30.2, 87.62]

Foldseek 3Di:
DEEAEQPQDCSVVVLVLLCVLQVAEEAELVVLQADPPRDGDDLVSSLVSVVVVVVVCVVVVGDYYYDDNCCVSNVCVCVVPDQAYEYEQEDCVVRLVVVVVVLVCVQVVNDDDPDVVPDRDPCQCPDCDPSNPSNCSVVSSVVSVVVLVVVCVVFNDVVGVGRYDYDYYDCPSVVVVSCVSSVVSVHHDDPDDPDD

Radius of gyration: 18.08 Å; Cα contacts (8 Å, |Δi|>4): 227; chains: 1; bounding box: 45×36×48 Å

Organism: NCBI:txid1796055

Nearest PDB structures (foldseek):
  6rze-assembly1_A  TM=5.826E-01  e=3.308E-04  Escherichia coli
  3crr-assembly1_A  TM=5.360E-01  e=5.338E-03  Pseudomonas aeruginosa
  3ea0-assembly1_A  TM=3.594E-01  e=1.158E-01  Chlorobaculum tepidum TLS
  8scd-assembly1_A-2  TM=4.880E-01  e=9.232E+00  uncultured bacterium
  8hjk-assembly1_A  TM=3.020E-01  e=6.473E+00  Siraitia grosvenorii